Protein AF-0000000087532096 (afdb_homodimer)

Structure (mmCIF, N/CA/C/O backbone):
data_AF-0000000087532096-model_v1
#
loop_
_entity.id
_entity.type
_entity.pdbx_description
1 polymer 'DNA-binding MarR family transcriptional regulator'
#
loop_
_atom_site.group_PDB
_atom_site.id
_atom_site.type_symbol
_atom_site.label_atom_id
_atom_site.label_alt_id
_atom_site.label_comp_id
_atom_site.label_asym_id
_atom_site.label_entity_id
_atom_site.label_seq_id
_atom_site.pdbx_PDB_ins_code
_atom_site.Cartn_x
_atom_site.Cartn_y
_atom_site.Cartn_z
_atom_site.occupancy
_atom_site.B_iso_or_equiv
_atom_site.auth_seq_id
_atom_site.auth_comp_id
_atom_site.auth_asym_id
_atom_site.auth_atom_id
_atom_site.pdbx_PDB_model_num
ATOM 1 N N . MET A 1 1 ? -26.891 4.855 2.156 1 38.25 1 MET A N 1
ATOM 2 C CA . MET A 1 1 ? -26.094 3.646 1.927 1 38.25 1 MET A CA 1
ATOM 3 C C . MET A 1 1 ? -24.781 3.695 2.701 1 38.25 1 MET A C 1
ATOM 5 O O . MET A 1 1 ? -24.203 4.762 2.863 1 38.25 1 MET A O 1
ATOM 9 N N . ASP A 1 2 ? -24.594 2.6 3.584 1 57.19 2 ASP A N 1
ATOM 10 C CA . ASP A 1 2 ? -23.953 2.348 4.879 1 57.19 2 ASP A CA 1
ATOM 11 C C . ASP A 1 2 ? -22.438 2.514 4.797 1 57.19 2 ASP A C 1
ATOM 13 O O . ASP A 1 2 ? -21.75 1.655 4.25 1 57.19 2 ASP A O 1
ATOM 17 N N . ASN A 1 3 ? -22 3.697 4.82 1 80.19 3 ASN A N 1
ATOM 18 C CA . ASN A 1 3 ? -20.688 4.348 4.887 1 80.19 3 ASN A CA 1
ATOM 19 C C . ASN A 1 3 ? -19.719 3.576 5.781 1 80.19 3 ASN A C 1
ATOM 21 O O . ASN A 1 3 ? -18.531 3.514 5.496 1 80.19 3 ASN A O 1
ATOM 25 N N . LYS A 1 4 ? -20.5 2.777 6.621 1 86.62 4 LYS A N 1
ATOM 26 C CA . LYS A 1 4 ? -19.641 2.09 7.582 1 86.62 4 LYS A CA 1
ATOM 27 C C . LYS A 1 4 ? -18.969 0.875 6.953 1 86.62 4 LYS A C 1
ATOM 29 O O . LYS A 1 4 ? -17.766 0.654 7.137 1 86.62 4 LYS A O 1
ATOM 34 N N . VAL A 1 5 ? -19.875 0.109 6.184 1 91.88 5 VAL A N 1
ATOM 35 C CA . VAL A 1 5 ? -19.344 -1.076 5.52 1 91.88 5 VAL A CA 1
ATOM 36 C C . VAL A 1 5 ? -18.234 -0.671 4.551 1 91.88 5 VAL A C 1
ATOM 38 O O . VAL A 1 5 ? -17.188 -1.312 4.496 1 91.88 5 VAL A O 1
ATOM 41 N N . ASP A 1 6 ? -18.5 0.403 3.844 1 92.38 6 ASP A N 1
ATOM 42 C CA . ASP A 1 6 ? -17.516 0.895 2.891 1 92.38 6 ASP A CA 1
ATOM 43 C C . ASP A 1 6 ? -16.219 1.286 3.596 1 92.38 6 ASP A C 1
ATOM 45 O O . ASP A 1 6 ? -15.125 0.965 3.123 1 92.38 6 ASP A O 1
ATOM 49 N N . CYS A 1 7 ? -16.422 1.879 4.719 1 89.62 7 CYS A N 1
ATOM 50 C CA . CYS A 1 7 ? -15.258 2.281 5.516 1 89.62 7 CYS A CA 1
ATOM 51 C C . CYS A 1 7 ? -14.492 1.063 6.02 1 89.62 7 CYS A C 1
ATOM 53 O O . CYS A 1 7 ? -13.266 1.041 5.988 1 89.62 7 CYS A O 1
ATOM 55 N N . ASP A 1 8 ? -15.219 0.106 6.461 1 92.31 8 ASP A N 1
ATOM 56 C CA . ASP A 1 8 ? -14.602 -1.108 6.98 1 92.31 8 ASP A CA 1
ATOM 57 C C . ASP A 1 8 ? -13.828 -1.846 5.887 1 92.31 8 ASP A C 1
ATOM 59 O O . ASP A 1 8 ? -12.742 -2.373 6.129 1 92.31 8 ASP A O 1
ATOM 63 N N . ILE A 1 9 ? -14.383 -1.87 4.715 1 94.25 9 ILE A N 1
ATOM 64 C CA . ILE A 1 9 ? -13.727 -2.512 3.582 1 94.25 9 ILE A CA 1
ATOM 65 C C . ILE A 1 9 ? -12.398 -1.82 3.299 1 94.25 9 ILE A C 1
ATOM 67 O O . ILE A 1 9 ? -11.359 -2.479 3.191 1 94.25 9 ILE A O 1
ATOM 71 N N . ARG A 1 10 ? -12.438 -0.548 3.193 1 90.75 10 ARG A N 1
ATOM 72 C CA . ARG A 1 10 ? -11.242 0.234 2.9 1 90.75 10 ARG A CA 1
ATOM 73 C C . ARG A 1 10 ? -10.18 0.036 3.977 1 90.75 10 ARG A C 1
ATOM 75 O O . ARG A 1 10 ? -9 -0.17 3.666 1 90.75 10 ARG A O 1
ATOM 82 N N . GLN A 1 11 ? -10.625 0.095 5.219 1 89.38 11 GLN A N 1
ATOM 83 C CA . GLN A 1 11 ? -9.688 -0.052 6.332 1 89.38 11 GLN A CA 1
ATOM 84 C C . GLN A 1 11 ? -9.039 -1.433 6.328 1 89.38 11 GLN A C 1
ATOM 86 O O . GLN A 1 11 ? -7.828 -1.554 6.5 1 89.38 11 GLN A O 1
ATOM 91 N N . SER A 1 12 ? -9.836 -2.443 6.156 1 94.19 12 SER A N 1
ATOM 92 C CA . SER A 1 12 ? -9.312 -3.807 6.121 1 94.19 12 SER A CA 1
ATOM 93 C C . SER A 1 12 ? -8.383 -4.012 4.93 1 94.19 12 SER A C 1
ATOM 95 O O . SER A 1 12 ? -7.352 -4.68 5.051 1 94.19 12 SER A O 1
ATOM 97 N N . LEU A 1 13 ? -8.781 -3.445 3.816 1 94.5 13 LEU A N 1
ATOM 98 C CA . LEU A 1 13 ? -7.945 -3.51 2.623 1 94.5 13 LEU A CA 1
ATOM 99 C C . LEU A 1 13 ? -6.578 -2.885 2.885 1 94.5 13 LEU A C 1
ATOM 101 O O . LEU A 1 13 ? -5.551 -3.459 2.523 1 94.5 13 LEU A O 1
ATOM 105 N N . ASP A 1 14 ? -6.551 -1.78 3.514 1 90.81 14 ASP A N 1
ATOM 106 C CA . ASP A 1 14 ? -5.309 -1.091 3.844 1 90.81 14 ASP A CA 1
ATOM 107 C C . ASP A 1 14 ? -4.441 -1.934 4.777 1 90.81 14 ASP A C 1
ATOM 109 O O . ASP A 1 14 ? -3.23 -2.041 4.582 1 90.81 14 ASP A O 1
ATOM 113 N N . LYS A 1 15 ? -5.082 -2.463 5.789 1 92 15 LYS A N 1
ATOM 114 C CA . LYS A 1 15 ? -4.355 -3.297 6.746 1 92 15 LYS A CA 1
ATOM 115 C C . LYS A 1 15 ? -3.742 -4.512 6.059 1 92 15 LYS A C 1
ATOM 117 O O . LYS A 1 15 ? -2.57 -4.828 6.273 1 92 15 LYS A O 1
ATOM 122 N N . VAL A 1 16 ? -4.516 -5.176 5.258 1 95.56 16 VAL A N 1
ATOM 123 C CA . VAL A 1 16 ? -4.062 -6.371 4.547 1 95.56 16 VAL A CA 1
ATOM 124 C C . VAL A 1 16 ? -2.896 -6.016 3.629 1 95.56 16 VAL A C 1
ATOM 126 O O . VAL A 1 16 ? -1.856 -6.676 3.652 1 95.56 16 VAL A O 1
ATOM 129 N N . SER A 1 17 ? -3.105 -4.984 2.848 1 93.94 17 SER A N 1
ATOM 130 C CA . SER A 1 17 ? -2.08 -4.586 1.89 1 93.94 17 SER A CA 1
ATOM 131 C C . SER A 1 17 ? -0.788 -4.184 2.596 1 93.94 17 SER A C 1
ATOM 133 O O . SER A 1 17 ? 0.303 -4.57 2.172 1 93.94 17 SER A O 1
ATOM 135 N N . SER A 1 18 ? -0.906 -3.438 3.637 1 90.69 18 SER A N 1
ATOM 136 C CA . SER A 1 18 ? 0.264 -2.988 4.383 1 90.69 18 SER A CA 1
ATOM 137 C C . SER A 1 18 ? 1.004 -4.164 5.012 1 90.69 18 SER A C 1
ATOM 139 O O . SER A 1 18 ? 2.23 -4.25 4.926 1 90.69 18 SER A O 1
ATOM 141 N N . ARG A 1 19 ? 0.263 -4.992 5.602 1 92.12 19 ARG A N 1
ATOM 142 C CA . ARG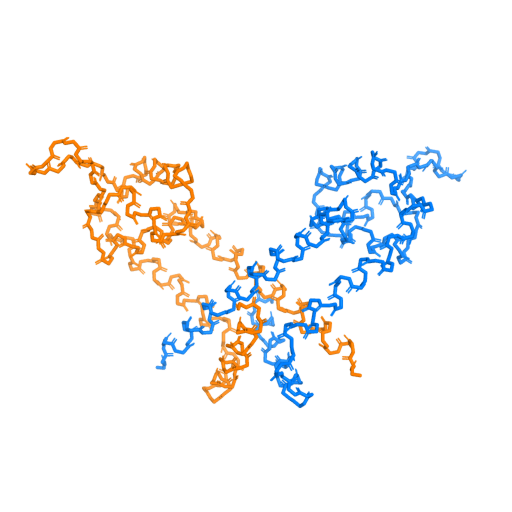 A 1 19 ? 0.863 -6.152 6.246 1 92.12 19 ARG A CA 1
ATOM 143 C C . ARG A 1 19 ? 1.538 -7.059 5.223 1 92.12 19 ARG A C 1
ATOM 145 O O . ARG A 1 19 ? 2.648 -7.547 5.453 1 92.12 19 ARG A O 1
ATOM 152 N N . MET A 1 20 ? 0.922 -7.289 4.148 1 92.25 20 MET A N 1
ATOM 153 C CA . MET A 1 20 ? 1.5 -8.102 3.08 1 92.25 20 MET A CA 1
ATOM 154 C C . MET A 1 20 ? 2.826 -7.52 2.607 1 92.25 20 MET A C 1
ATOM 156 O O . MET A 1 20 ? 3.801 -8.25 2.424 1 92.25 20 MET A O 1
ATOM 160 N N . ARG A 1 21 ? 2.82 -6.281 2.4 1 90.38 21 ARG A N 1
ATOM 161 C CA . ARG A 1 21 ? 4.035 -5.613 1.941 1 90.38 21 ARG A CA 1
ATOM 162 C C . ARG A 1 21 ? 5.152 -5.738 2.971 1 90.38 21 ARG A C 1
ATOM 164 O O . ARG A 1 21 ? 6.297 -6.023 2.617 1 90.38 21 ARG A O 1
ATOM 171 N N . ARG A 1 22 ? 4.809 -5.551 4.188 1 91.38 22 ARG A N 1
ATOM 172 C CA . ARG A 1 22 ? 5.793 -5.637 5.262 1 91.38 22 ARG A CA 1
ATOM 173 C C . ARG A 1 22 ? 6.359 -7.051 5.367 1 91.38 22 ARG A C 1
ATOM 175 O O . ARG A 1 22 ? 7.578 -7.23 5.422 1 91.38 22 ARG A O 1
ATOM 182 N N . ASP A 1 23 ? 5.48 -8.023 5.414 1 92.38 23 ASP A N 1
ATOM 183 C CA . ASP A 1 23 ? 5.895 -9.414 5.523 1 92.38 23 ASP A CA 1
ATOM 184 C C . ASP A 1 23 ? 6.777 -9.82 4.344 1 92.38 23 ASP A C 1
ATOM 186 O O . ASP A 1 23 ? 7.789 -10.5 4.523 1 92.38 23 ASP A O 1
ATOM 190 N N . TYR A 1 24 ? 6.359 -9.398 3.203 1 92 24 TYR A N 1
ATOM 191 C CA . TYR A 1 24 ? 7.125 -9.734 2.008 1 92 24 TYR A CA 1
ATOM 192 C C . TYR A 1 24 ? 8.492 -9.07 2.031 1 92 24 TYR A C 1
ATOM 194 O O . TYR A 1 24 ? 9.5 -9.695 1.688 1 92 24 TYR A O 1
ATOM 202 N N . SER A 1 25 ? 8.523 -7.844 2.441 1 93.81 25 SER A N 1
ATOM 203 C CA . SER A 1 25 ? 9.789 -7.129 2.58 1 93.81 25 SER A CA 1
ATOM 204 C C . SER A 1 25 ? 10.734 -7.863 3.521 1 93.81 25 SER A C 1
ATOM 206 O O . SER A 1 25 ? 11.914 -8.047 3.203 1 93.81 25 SER A O 1
ATOM 208 N N . GLU A 1 26 ? 10.195 -8.281 4.598 1 94 26 GLU A N 1
ATOM 209 C CA . GLU A 1 26 ? 11 -9.008 5.578 1 94 26 GLU A CA 1
ATOM 210 C C . GLU A 1 26 ? 11.516 -10.32 5 1 94 26 GLU A C 1
ATOM 212 O O . GLU A 1 26 ? 12.672 -10.688 5.215 1 94 26 GLU A O 1
ATOM 217 N N . SER A 1 27 ? 10.695 -10.969 4.285 1 94.12 27 SER A N 1
ATOM 218 C CA . SER A 1 27 ? 11.07 -12.242 3.676 1 94.12 27 SER A CA 1
ATOM 219 C C . SER A 1 27 ? 12.164 -12.047 2.633 1 94.12 27 SER A C 1
ATOM 221 O O . SER A 1 27 ? 13.094 -12.852 2.537 1 94.12 27 SER A O 1
ATOM 223 N N . LEU A 1 28 ? 12.086 -10.977 1.86 1 94.19 28 LEU A N 1
ATOM 224 C CA . LEU A 1 28 ? 13.07 -10.703 0.813 1 94.19 28 LEU A CA 1
ATOM 225 C C . LEU A 1 28 ? 14.422 -10.336 1.415 1 94.19 28 LEU A C 1
ATOM 227 O O . LEU A 1 28 ? 15.461 -10.648 0.839 1 94.19 28 LEU A O 1
ATOM 231 N N . ARG A 1 29 ? 14.367 -9.719 2.539 1 94.38 29 ARG A N 1
ATOM 232 C CA . ARG A 1 29 ? 15.609 -9.344 3.209 1 94.38 29 ARG A CA 1
ATOM 233 C C . ARG A 1 29 ? 16.453 -10.57 3.535 1 94.38 29 ARG A C 1
ATOM 235 O O . ARG A 1 29 ? 17.688 -10.508 3.51 1 94.38 29 ARG A O 1
ATOM 242 N N . GLU A 1 30 ? 15.797 -11.625 3.811 1 94.81 30 GLU A N 1
ATOM 243 C CA . GLU A 1 30 ? 16.484 -12.883 4.082 1 94.81 30 GLU A CA 1
ATOM 244 C C . GLU A 1 30 ? 17.281 -13.352 2.867 1 94.81 30 GLU A C 1
ATOM 246 O O . GLU A 1 30 ? 18.203 -14.156 2.996 1 94.81 30 GLU A O 1
ATOM 251 N N . LEU A 1 31 ? 16.922 -12.906 1.721 1 94.75 31 LEU A N 1
ATOM 252 C CA . LEU A 1 31 ? 17.594 -13.281 0.472 1 94.75 31 LEU A CA 1
ATOM 253 C C . LEU A 1 31 ? 18.484 -12.148 -0.021 1 94.75 31 LEU A C 1
ATOM 255 O O . LEU A 1 31 ? 18.922 -12.164 -1.173 1 94.75 31 LEU A O 1
ATOM 259 N N . ASN A 1 32 ? 18.641 -11.133 0.81 1 94.44 32 ASN A N 1
ATOM 260 C CA . ASN A 1 32 ? 19.422 -9.945 0.497 1 94.44 32 ASN A CA 1
ATOM 261 C C . ASN A 1 32 ? 18.812 -9.148 -0.649 1 94.44 32 ASN A C 1
ATOM 263 O O . ASN A 1 32 ? 19.516 -8.648 -1.518 1 94.44 32 ASN A O 1
ATOM 267 N N . LEU A 1 33 ? 17.5 -9.102 -0.671 1 95 33 LEU A N 1
ATOM 268 C CA . LEU A 1 33 ? 16.734 -8.336 -1.649 1 95 33 LEU A CA 1
ATOM 269 C C . LEU A 1 33 ? 15.836 -7.324 -0.959 1 95 33 LEU A C 1
ATOM 271 O O . LEU A 1 33 ? 15.422 -7.535 0.184 1 95 33 LEU A O 1
ATOM 275 N N . TYR A 1 34 ? 15.602 -6.293 -1.643 1 90.94 34 TYR A N 1
ATOM 276 C CA . TYR A 1 34 ? 14.617 -5.309 -1.201 1 90.94 34 TYR A CA 1
ATOM 277 C C . TYR A 1 34 ? 13.406 -5.289 -2.131 1 90.94 34 TYR A C 1
ATOM 279 O O . TYR A 1 34 ? 13.516 -5.668 -3.301 1 90.94 34 TYR A O 1
ATOM 287 N N . VAL A 1 35 ? 12.336 -4.809 -1.572 1 87.81 35 VAL A N 1
ATOM 288 C CA . VAL A 1 35 ? 11.109 -4.727 -2.365 1 87.81 35 VAL A CA 1
ATOM 289 C C . VAL A 1 35 ? 11.359 -3.875 -3.609 1 87.81 35 VAL A C 1
ATOM 291 O O . VAL A 1 35 ? 11.969 -2.807 -3.525 1 87.81 35 VAL A O 1
ATOM 294 N N . GLY A 1 36 ? 10.836 -4.316 -4.758 1 87.5 36 GLY A N 1
ATOM 295 C CA . GLY A 1 36 ? 11.094 -3.664 -6.035 1 87.5 36 GLY A CA 1
ATOM 296 C C . GLY A 1 36 ? 12.156 -4.359 -6.855 1 87.5 36 GLY A C 1
ATOM 297 O O . GLY A 1 36 ? 12.062 -4.426 -8.086 1 87.5 36 GLY A O 1
ATOM 298 N N . GLN A 1 37 ? 13.148 -4.809 -6.152 1 92.25 37 GLN A N 1
ATOM 299 C CA . GLN A 1 37 ? 14.211 -5.543 -6.832 1 92.25 37 GLN A CA 1
ATOM 300 C C . GLN A 1 37 ? 13.703 -6.887 -7.352 1 92.25 37 GLN A C 1
ATOM 302 O O . GLN A 1 37 ? 14.172 -7.375 -8.383 1 92.25 37 GLN A O 1
ATOM 307 N N . ASP A 1 38 ? 12.781 -7.418 -6.641 1 91.06 38 ASP A N 1
ATOM 308 C CA . ASP A 1 38 ? 12.188 -8.68 -7.07 1 91.06 38 ASP A CA 1
ATOM 309 C C . ASP A 1 38 ? 11.484 -8.531 -8.414 1 91.06 38 ASP A C 1
ATOM 311 O O . ASP A 1 38 ? 11.562 -9.43 -9.266 1 91.06 38 ASP A O 1
ATOM 315 N N . ASN A 1 39 ? 10.859 -7.461 -8.602 1 89.44 39 ASN A N 1
ATOM 316 C CA . ASN A 1 39 ? 10.203 -7.207 -9.883 1 89.44 39 ASN A CA 1
ATOM 317 C C . ASN A 1 39 ? 11.219 -7.137 -11.023 1 89.44 39 ASN A C 1
ATOM 319 O O . ASN A 1 39 ? 10.961 -7.633 -12.117 1 89.44 39 ASN A O 1
ATOM 323 N N . LEU A 1 40 ? 12.227 -6.434 -10.703 1 93.31 40 LEU A N 1
ATOM 324 C CA . LEU A 1 40 ? 13.297 -6.355 -11.695 1 93.31 40 LEU A CA 1
ATOM 325 C C . LEU A 1 40 ? 13.82 -7.746 -12.039 1 93.31 40 LEU A C 1
ATOM 327 O O . LEU A 1 40 ? 13.977 -8.086 -13.211 1 93.31 40 LEU A O 1
ATOM 331 N N . LEU A 1 41 ? 14.086 -8.531 -11.062 1 95.44 41 LEU A N 1
ATOM 332 C CA . LEU A 1 41 ? 14.602 -9.883 -11.258 1 95.44 41 LEU A CA 1
ATOM 333 C C . LEU A 1 41 ? 13.594 -10.742 -12.008 1 95.44 41 LEU A C 1
ATOM 335 O O . LEU A 1 41 ? 13.977 -11.586 -12.828 1 95.44 41 LEU A O 1
ATOM 339 N N . PHE A 1 42 ? 12.359 -10.516 -11.742 1 92.56 42 PHE A N 1
ATOM 340 C CA . PHE A 1 42 ? 11.312 -11.242 -12.453 1 92.56 42 PHE A CA 1
ATOM 341 C C . PHE A 1 42 ? 11.406 -11 -13.953 1 92.56 42 PHE A C 1
ATOM 343 O O . PHE A 1 42 ? 11.25 -11.93 -14.75 1 92.56 42 PHE A O 1
ATOM 350 N N . ARG A 1 43 ? 11.625 -9.828 -14.258 1 92 43 ARG A N 1
ATOM 351 C CA . ARG A 1 43 ? 11.766 -9.492 -15.672 1 92 43 ARG A CA 1
ATOM 352 C C . ARG A 1 43 ? 12.984 -10.18 -16.281 1 92 43 ARG A C 1
ATOM 354 O O . ARG A 1 43 ? 12.922 -10.719 -17.375 1 92 43 ARG A O 1
ATOM 361 N N . LEU A 1 44 ? 14.031 -10.242 -15.57 1 95.38 44 LEU A N 1
ATOM 362 C CA . LEU A 1 44 ? 15.273 -10.828 -16.062 1 95.38 44 LEU A CA 1
ATOM 363 C C . LEU A 1 44 ? 15.172 -12.344 -16.125 1 95.38 44 LEU A C 1
ATOM 365 O O . LEU A 1 44 ? 15.773 -12.977 -16.984 1 95.38 44 LEU A O 1
ATOM 369 N N . TRP A 1 45 ? 14.461 -12.898 -15.164 1 95 45 TRP A N 1
ATOM 370 C CA . TRP A 1 45 ? 14.25 -14.344 -15.18 1 95 45 TRP A CA 1
ATOM 371 C C . TRP A 1 45 ? 13.445 -14.758 -16.406 1 95 45 TRP A C 1
ATOM 373 O O . TRP A 1 45 ? 13.641 -15.852 -16.953 1 95 45 TRP A O 1
ATOM 383 N N . ALA A 1 46 ? 12.578 -13.898 -16.891 1 91.88 46 ALA A N 1
ATOM 384 C CA . ALA A 1 46 ? 11.766 -14.156 -18.078 1 91.88 46 ALA A CA 1
ATOM 385 C C . ALA A 1 46 ? 12.555 -13.852 -19.359 1 91.88 46 ALA A C 1
ATOM 387 O O . ALA A 1 46 ? 12.445 -14.578 -20.344 1 91.88 46 ALA A O 1
ATOM 388 N N . ASP A 1 47 ? 13.25 -12.75 -19.312 1 91.75 47 ASP A N 1
ATOM 389 C CA . ASP A 1 47 ? 14.016 -12.273 -20.469 1 91.75 47 ASP A CA 1
ATOM 390 C C . ASP A 1 47 ? 15.367 -11.711 -20.031 1 91.75 47 ASP A C 1
ATOM 392 O O . ASP A 1 47 ? 15.477 -10.523 -19.734 1 91.75 47 ASP A O 1
ATOM 396 N N . ASP A 1 48 ? 16.359 -12.531 -20.219 1 93 48 ASP A N 1
ATOM 397 C CA . ASP A 1 48 ? 17.719 -12.148 -19.828 1 93 48 ASP A CA 1
ATOM 398 C C . ASP A 1 48 ? 18.375 -11.289 -20.891 1 93 48 ASP A C 1
ATOM 400 O O . ASP A 1 48 ? 18.078 -11.422 -22.078 1 93 48 ASP A O 1
ATOM 404 N N . GLY A 1 49 ? 19.234 -10.367 -20.422 1 94.31 49 GLY A N 1
ATOM 405 C CA . GLY A 1 49 ? 19.969 -9.562 -21.375 1 94.31 49 GLY A CA 1
ATOM 406 C C . GLY A 1 49 ? 19.188 -8.367 -21.875 1 94.31 49 GLY A C 1
ATOM 407 O O . GLY A 1 49 ? 19.234 -8.047 -23.078 1 94.31 49 GLY A O 1
ATOM 408 N N . ILE A 1 50 ? 18.5 -7.785 -21.062 1 93.88 50 ILE A N 1
ATOM 409 C CA . ILE A 1 50 ? 17.703 -6.629 -21.453 1 93.88 50 ILE A CA 1
ATOM 410 C C . ILE A 1 50 ? 18.453 -5.344 -21.094 1 93.88 50 ILE A C 1
ATOM 412 O O . ILE A 1 50 ? 19.328 -5.348 -20.219 1 93.88 50 ILE A O 1
ATOM 416 N N . THR A 1 51 ? 18.078 -4.285 -21.828 1 94.62 51 THR A N 1
ATOM 417 C CA . THR A 1 51 ? 18.719 -3 -21.578 1 94.62 51 THR A CA 1
ATOM 418 C C . THR A 1 51 ? 18.047 -2.285 -20.406 1 94.62 51 THR A C 1
ATOM 420 O O . THR A 1 51 ? 16.938 -2.643 -20.016 1 94.62 51 THR A O 1
ATOM 423 N N . GLN A 1 52 ? 18.797 -1.346 -19.812 1 93.31 52 GLN A N 1
ATOM 424 C CA . GLN A 1 52 ? 18.203 -0.551 -18.75 1 93.31 52 GLN A CA 1
ATOM 425 C C . GLN A 1 52 ? 16.938 0.157 -19.219 1 93.31 52 GLN A C 1
ATOM 427 O O . GLN A 1 52 ? 15.961 0.274 -18.469 1 93.31 52 GLN A O 1
ATOM 432 N N . MET A 1 53 ? 16.938 0.606 -20.422 1 92.62 53 MET A N 1
ATOM 433 C CA . MET A 1 53 ? 15.781 1.285 -21 1 92.62 53 MET A CA 1
ATOM 434 C C . MET A 1 53 ? 14.586 0.343 -21.078 1 92.62 53 MET A C 1
ATOM 436 O O . MET A 1 53 ? 13.469 0.723 -20.734 1 92.62 53 MET A O 1
ATOM 440 N N . GLN A 1 54 ? 14.812 -0.779 -21.516 1 92.88 54 GLN A N 1
ATOM 441 C CA . GLN A 1 54 ? 13.758 -1.786 -21.578 1 92.88 54 GLN A CA 1
ATOM 442 C C . GLN A 1 54 ? 13.227 -2.109 -20.188 1 92.88 54 GLN A C 1
ATOM 444 O O . GLN A 1 54 ? 12.023 -2.318 -20.016 1 92.88 54 GLN A O 1
ATOM 449 N N . LEU A 1 55 ? 14.102 -2.178 -19.25 1 92.56 55 LEU A N 1
ATOM 450 C CA . LEU A 1 55 ? 13.703 -2.428 -17.875 1 92.56 55 LEU A CA 1
ATOM 451 C C . LEU A 1 55 ? 12.812 -1.304 -17.344 1 92.56 55 LEU A C 1
ATOM 453 O O . LEU A 1 55 ? 11.805 -1.56 -16.688 1 92.56 55 LEU A O 1
ATOM 457 N N . CYS A 1 56 ? 13.219 -0.074 -17.609 1 92.5 56 CYS A N 1
ATOM 458 C CA . CYS A 1 56 ? 12.422 1.083 -17.219 1 92.5 56 CYS A CA 1
ATOM 459 C C . CYS A 1 56 ? 11.016 1.004 -17.797 1 92.5 56 CYS A C 1
ATOM 461 O O . CYS A 1 56 ? 10.031 1.242 -17.094 1 92.5 56 CYS A O 1
ATOM 463 N N . ASP A 1 57 ? 10.938 0.647 -19.078 1 90.62 57 ASP A N 1
ATOM 464 C CA . ASP A 1 57 ? 9.656 0.546 -19.781 1 90.62 57 ASP A CA 1
ATOM 465 C C . ASP A 1 57 ? 8.773 -0.533 -19.156 1 90.62 57 ASP A C 1
ATOM 467 O O . ASP A 1 57 ? 7.574 -0.328 -18.984 1 90.62 57 ASP A O 1
ATOM 471 N N . HIS A 1 58 ? 9.414 -1.595 -18.828 1 87.06 58 HIS A N 1
ATOM 472 C CA . HIS A 1 58 ? 8.68 -2.723 -18.281 1 87.06 58 HIS A CA 1
ATOM 473 C C . HIS A 1 58 ? 8.203 -2.424 -16.859 1 87.06 58 HIS A C 1
ATOM 475 O O . HIS A 1 58 ? 7.094 -2.805 -16.484 1 87.06 58 HIS A O 1
ATOM 481 N N . LEU A 1 59 ? 8.984 -1.833 -16.047 1 86.06 59 LEU A N 1
ATOM 482 C CA . LEU A 1 59 ? 8.68 -1.587 -14.633 1 86.06 59 LEU A CA 1
ATOM 483 C C . LEU A 1 59 ? 7.895 -0.291 -14.469 1 86.06 59 LEU A C 1
ATOM 485 O O . LEU A 1 59 ? 7.348 -0.024 -13.398 1 86.06 59 LEU A O 1
ATOM 489 N N . LYS A 1 60 ? 7.816 0.491 -15.555 1 83.38 60 LYS A N 1
ATOM 490 C CA . LYS A 1 60 ? 7.168 1.799 -15.5 1 83.38 60 LYS A CA 1
ATOM 491 C C . LYS A 1 60 ? 7.766 2.668 -14.398 1 83.38 60 LYS A C 1
ATOM 493 O O . LYS A 1 60 ? 7.035 3.26 -13.602 1 83.38 60 LYS A O 1
ATOM 498 N N . CYS A 1 61 ? 9.016 2.658 -14.305 1 86.38 61 CYS A N 1
ATOM 499 C CA . CYS A 1 61 ? 9.773 3.443 -13.336 1 86.38 61 CYS A CA 1
ATOM 500 C C . CYS A 1 61 ? 10.742 4.383 -14.039 1 86.38 61 CYS A C 1
ATOM 502 O O . CYS A 1 61 ? 11.195 4.102 -15.148 1 86.38 61 CYS A O 1
ATOM 504 N N . GLU A 1 62 ? 11.086 5.391 -13.344 1 88.38 62 GLU A N 1
ATOM 505 C CA . GLU A 1 62 ? 12.055 6.348 -13.867 1 88.38 62 GLU A CA 1
ATOM 506 C C . GLU A 1 62 ? 13.469 5.777 -13.836 1 88.38 62 GLU A C 1
ATOM 508 O O . GLU A 1 62 ? 13.805 4.988 -12.953 1 88.38 62 GLU A O 1
ATOM 513 N N . PRO A 1 63 ? 14.266 6.23 -14.773 1 90.94 63 PRO A N 1
ATOM 514 C CA . PRO A 1 63 ? 15.617 5.691 -14.93 1 90.94 63 PRO A CA 1
ATOM 515 C C . PRO A 1 63 ? 16.438 5.75 -13.641 1 90.94 63 PRO A C 1
ATOM 517 O O . PRO A 1 63 ? 17.109 4.785 -13.297 1 90.94 63 PRO A O 1
ATOM 520 N N . PRO A 1 64 ? 16.344 6.762 -12.906 1 92.38 64 PRO A N 1
ATOM 521 C CA . PRO A 1 64 ? 17.141 6.777 -11.68 1 92.38 64 PRO A CA 1
ATOM 522 C C . PRO A 1 64 ? 16.781 5.648 -10.719 1 92.38 64 PRO A C 1
ATOM 524 O O . PRO A 1 64 ? 17.656 5.102 -10.047 1 92.38 64 PRO A O 1
ATOM 527 N N . THR A 1 65 ? 15.555 5.316 -10.617 1 90.56 65 THR A N 1
ATOM 528 C CA . THR A 1 65 ? 15.078 4.242 -9.75 1 90.56 65 THR A CA 1
ATOM 529 C C . THR A 1 65 ? 15.648 2.898 -10.203 1 90.56 65 THR A C 1
ATOM 531 O O . THR A 1 65 ? 16.141 2.123 -9.383 1 90.56 65 THR A O 1
ATOM 534 N N . VAL A 1 66 ? 15.555 2.73 -11.43 1 93.38 66 VAL A N 1
ATOM 535 C CA . VAL A 1 66 ? 16.047 1.481 -11.992 1 93.38 66 VAL A CA 1
ATOM 536 C C . VAL A 1 66 ? 17.578 1.414 -11.844 1 93.38 66 VAL A C 1
ATOM 538 O O . VAL A 1 66 ? 18.125 0.364 -11.508 1 93.38 66 VAL A O 1
ATOM 541 N N . THR A 1 67 ? 18.234 2.531 -12.117 1 94.25 67 THR A N 1
ATOM 542 C CA . THR A 1 67 ? 19.688 2.594 -12 1 94.25 67 THR A CA 1
ATOM 543 C C . THR A 1 67 ? 20.125 2.18 -10.5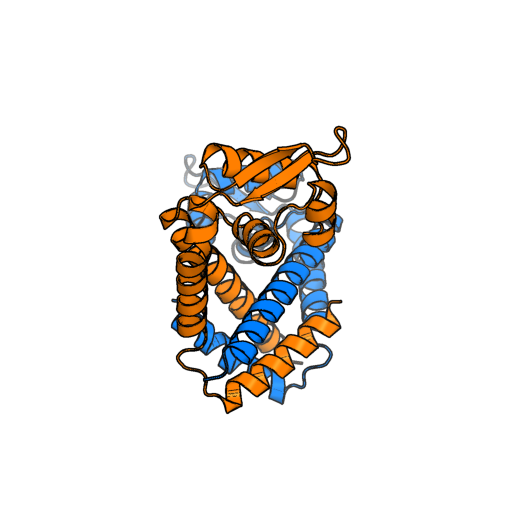94 1 94.25 67 THR A C 1
ATOM 545 O O . THR A 1 67 ? 21.047 1.38 -10.445 1 94.25 67 THR A O 1
ATOM 548 N N . ASN A 1 68 ? 19.453 2.682 -9.656 1 94.75 68 ASN A N 1
ATOM 549 C CA . ASN A 1 68 ? 19.781 2.352 -8.273 1 94.75 68 ASN A CA 1
ATOM 550 C C . ASN A 1 68 ? 19.562 0.871 -7.984 1 94.75 68 ASN A C 1
ATOM 552 O O . ASN A 1 68 ? 20.375 0.237 -7.312 1 94.75 68 ASN A O 1
ATOM 556 N N . MET A 1 69 ? 18.516 0.356 -8.43 1 94.44 69 MET A N 1
ATOM 557 C CA . MET A 1 69 ? 18.219 -1.06 -8.234 1 94.44 69 MET A CA 1
ATOM 558 C C . MET A 1 69 ? 19.266 -1.937 -8.906 1 94.44 69 MET A C 1
ATOM 560 O O . MET A 1 69 ? 19.734 -2.908 -8.312 1 94.44 69 MET A O 1
ATOM 564 N N . VAL A 1 70 ? 19.625 -1.522 -10.086 1 95.19 70 VAL A N 1
ATOM 565 C CA . VAL A 1 70 ? 20.609 -2.275 -10.859 1 95.19 70 VAL A CA 1
ATOM 566 C C . VAL A 1 70 ? 21.953 -2.238 -10.156 1 95.19 70 VAL A C 1
ATOM 568 O O . VAL A 1 70 ? 22.625 -3.27 -10.008 1 95.19 70 VAL A O 1
ATOM 571 N N . LYS A 1 71 ? 22.344 -1.083 -9.781 1 96.06 71 LYS A N 1
ATOM 572 C CA . LYS A 1 71 ? 23.609 -0.933 -9.07 1 96.06 71 LYS A CA 1
ATOM 573 C C . LYS A 1 71 ? 23.656 -1.824 -7.832 1 96.06 71 LYS A C 1
ATOM 575 O O . LYS A 1 71 ? 24.641 -2.521 -7.598 1 96.06 71 LYS A O 1
ATOM 580 N N . SER A 1 72 ? 22.625 -1.86 -7.094 1 96.25 72 SER A N 1
ATOM 581 C CA . SER A 1 72 ? 22.547 -2.65 -5.871 1 96.25 72 SER A CA 1
ATOM 582 C C . SER A 1 72 ? 22.609 -4.145 -6.172 1 96.25 72 SER A C 1
ATOM 584 O O . SER A 1 72 ? 23.344 -4.887 -5.52 1 96.25 72 SER A O 1
ATOM 586 N N . LEU A 1 73 ? 21.891 -4.566 -7.145 1 96.94 73 LEU A N 1
ATOM 587 C CA . LEU A 1 73 ? 21.844 -5.973 -7.523 1 96.94 73 LEU A CA 1
ATOM 588 C C . LEU A 1 73 ? 23.188 -6.434 -8.062 1 96.94 73 LEU A C 1
ATOM 590 O O . LEU A 1 73 ? 23.594 -7.574 -7.84 1 96.94 73 LEU A O 1
ATOM 594 N N . GLU A 1 74 ? 23.828 -5.508 -8.781 1 96.94 74 GLU A N 1
ATOM 595 C CA . GLU A 1 74 ? 25.172 -5.805 -9.297 1 96.94 74 GLU A CA 1
ATOM 596 C C . GLU A 1 74 ? 26.172 -5.938 -8.164 1 96.94 74 GLU A C 1
ATOM 598 O O . GLU A 1 74 ? 27 -6.852 -8.164 1 96.94 74 GLU A O 1
ATOM 603 N N . GLN A 1 75 ? 26.078 -5.047 -7.273 1 96.56 75 GLN A N 1
ATOM 604 C CA . GLN A 1 75 ? 26.953 -5.07 -6.113 1 96.56 75 GLN A CA 1
ATOM 605 C C . GLN A 1 75 ? 26.766 -6.352 -5.305 1 96.56 75 GLN A C 1
ATOM 607 O O . GLN A 1 75 ? 27.734 -6.895 -4.754 1 96.56 75 GLN A O 1
ATOM 612 N N . ASN A 1 76 ? 25.562 -6.871 -5.289 1 95.94 76 ASN A N 1
ATOM 613 C CA . ASN A 1 76 ? 25.266 -8.086 -4.547 1 95.94 76 ASN A CA 1
ATOM 614 C C . ASN A 1 76 ? 25.547 -9.336 -5.371 1 95.94 76 ASN A C 1
ATOM 616 O O . ASN A 1 76 ? 25.375 -10.461 -4.891 1 95.94 76 ASN A O 1
ATOM 620 N N . GLY A 1 77 ? 25.953 -9.102 -6.605 1 97.06 77 GLY A N 1
ATOM 621 C CA . GLY A 1 77 ? 26.391 -10.195 -7.449 1 97.06 77 GLY A CA 1
ATOM 622 C C . GLY A 1 77 ? 25.266 -10.93 -8.141 1 97.06 77 GLY A C 1
ATOM 623 O O . GLY A 1 77 ? 25.438 -12.062 -8.602 1 97.06 77 GLY A O 1
ATOM 624 N N . PHE A 1 78 ? 24.062 -10.383 -8.234 1 97.75 78 PHE A N 1
ATOM 625 C CA . PHE A 1 78 ? 22.906 -11.062 -8.797 1 97.75 78 PHE A CA 1
ATOM 626 C C . PHE A 1 78 ? 22.812 -10.812 -10.305 1 97.75 78 PHE A C 1
ATOM 628 O O . PHE A 1 78 ? 22.219 -11.617 -11.031 1 97.75 78 PHE A O 1
ATOM 635 N N . ILE A 1 79 ? 23.391 -9.664 -10.68 1 98 79 ILE A N 1
ATOM 636 C CA . ILE A 1 79 ? 23.359 -9.336 -12.102 1 98 79 ILE A CA 1
ATOM 637 C C . ILE A 1 79 ? 24.719 -8.805 -12.531 1 98 79 ILE A C 1
ATOM 639 O O . ILE A 1 79 ? 25.578 -8.531 -11.688 1 98 79 ILE A O 1
ATOM 643 N N . GLN A 1 80 ? 24.906 -8.734 -13.805 1 97.69 80 GLN A N 1
ATOM 644 C CA . GLN A 1 80 ? 26.109 -8.148 -14.414 1 97.69 80 GLN A CA 1
ATOM 645 C C . GLN A 1 80 ? 25.75 -7.398 -15.695 1 97.69 80 GLN A C 1
ATOM 647 O O . GLN A 1 80 ? 24.859 -7.809 -16.438 1 97.69 80 GLN A O 1
ATOM 652 N N . ARG A 1 81 ? 26.422 -6.324 -15.883 1 95.88 81 ARG A N 1
ATOM 653 C CA . ARG A 1 81 ? 26.25 -5.559 -17.109 1 95.88 81 ARG A CA 1
ATOM 654 C C . ARG A 1 81 ? 27.312 -5.938 -18.141 1 95.88 81 ARG A C 1
ATOM 656 O O . ARG A 1 81 ? 28.484 -6.082 -17.797 1 95.88 81 ARG A O 1
ATOM 663 N N . LYS A 1 82 ? 26.859 -6.125 -19.312 1 95.25 82 LYS A N 1
ATOM 664 C CA . LYS A 1 82 ? 27.781 -6.473 -20.391 1 95.25 82 LYS A CA 1
ATOM 665 C C . LYS A 1 82 ? 27.438 -5.707 -21.672 1 95.25 82 LYS A C 1
ATOM 667 O O . LYS A 1 82 ? 26.266 -5.453 -21.953 1 95.25 82 LYS A O 1
ATOM 672 N N . ARG A 1 83 ? 28.469 -5.426 -22.406 1 94.12 83 ARG A N 1
ATOM 673 C CA . ARG A 1 83 ? 28.266 -4.785 -23.703 1 94.12 83 ARG A CA 1
ATOM 674 C C . ARG A 1 83 ? 27.688 -5.77 -24.719 1 94.12 83 ARG A C 1
ATOM 676 O O . ARG A 1 83 ? 28.078 -6.938 -24.75 1 94.12 83 ARG A O 1
ATOM 683 N N . ASP A 1 84 ? 26.734 -5.199 -25.469 1 90.56 84 ASP A N 1
ATOM 684 C CA . ASP A 1 84 ? 26.156 -6.016 -26.531 1 90.56 84 ASP A CA 1
ATOM 685 C C . ASP A 1 84 ? 27.234 -6.438 -27.531 1 90.56 84 ASP A C 1
ATOM 687 O O . ASP A 1 84 ? 28.094 -5.641 -27.906 1 90.56 84 ASP A O 1
ATOM 691 N N . GLU A 1 85 ? 27.172 -7.625 -27.875 1 88.75 85 GLU A N 1
ATOM 692 C CA . GLU A 1 85 ? 28.172 -8.188 -28.781 1 88.75 85 GLU A CA 1
ATOM 693 C C . GLU A 1 85 ? 28.094 -7.531 -30.156 1 88.75 85 GLU A C 1
ATOM 695 O O . GLU A 1 85 ? 29.109 -7.426 -30.859 1 8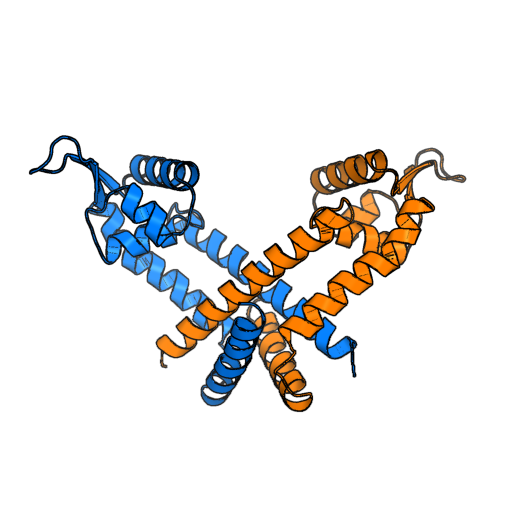8.75 85 GLU A O 1
ATOM 700 N N . HIS A 1 86 ? 26.969 -7.148 -30.531 1 91.12 86 HIS A N 1
ATOM 701 C CA . HIS A 1 86 ? 26.75 -6.648 -31.875 1 91.12 86 HIS A CA 1
ATOM 702 C C . HIS A 1 86 ? 26.719 -5.125 -31.906 1 91.12 86 HIS A C 1
ATOM 704 O O . HIS A 1 86 ? 26.797 -4.516 -32.969 1 91.12 86 HIS A O 1
ATOM 710 N N . ASP A 1 87 ? 26.453 -4.555 -30.875 1 90.56 87 ASP A N 1
ATOM 711 C CA . ASP A 1 87 ? 26.406 -3.1 -30.75 1 90.56 87 ASP A CA 1
ATOM 712 C C . ASP A 1 87 ? 27.109 -2.635 -29.484 1 90.56 87 ASP A C 1
ATOM 714 O O . ASP A 1 87 ? 26.516 -2.643 -28.406 1 90.56 87 ASP A O 1
ATOM 718 N N . ALA A 1 88 ? 28.281 -2.131 -29.578 1 88 88 ALA A N 1
ATOM 719 C CA . ALA A 1 88 ? 29.156 -1.798 -28.453 1 88 88 ALA A CA 1
ATOM 720 C C . ALA A 1 88 ? 28.578 -0.623 -27.656 1 88 88 ALA A C 1
ATOM 722 O O . ALA A 1 88 ? 29 -0.376 -26.531 1 88 88 ALA A O 1
ATOM 723 N N . ARG A 1 89 ? 27.656 0.014 -28.188 1 89.12 89 ARG A N 1
ATOM 724 C CA . ARG A 1 89 ? 27.062 1.164 -27.516 1 89.12 89 ARG A CA 1
ATOM 725 C C . ARG A 1 89 ? 25.953 0.731 -26.578 1 89.12 89 ARG A C 1
ATOM 727 O O . ARG A 1 89 ? 25.516 1.505 -25.719 1 89.12 89 ARG A O 1
ATOM 734 N N . VAL A 1 90 ? 25.594 -0.447 -26.812 1 92.75 90 VAL A N 1
ATOM 735 C CA . VAL A 1 90 ? 24.453 -0.934 -26.031 1 92.75 90 VAL A CA 1
ATOM 736 C C . VAL A 1 90 ? 24.953 -1.762 -24.859 1 92.75 90 VAL A C 1
ATOM 738 O O . VAL A 1 90 ? 25.766 -2.668 -25.016 1 92.75 90 VAL A O 1
ATOM 741 N N . MET A 1 91 ? 24.547 -1.364 -23.672 1 94.31 91 MET A N 1
ATOM 742 C CA . MET A 1 91 ? 24.812 -2.127 -22.453 1 94.31 91 MET A CA 1
ATOM 743 C C . MET A 1 91 ? 23.609 -2.969 -22.062 1 94.31 91 MET A C 1
ATOM 745 O O . MET A 1 91 ? 22.484 -2.467 -22.016 1 94.31 91 MET A O 1
ATOM 749 N N . ARG A 1 92 ? 23.859 -4.281 -21.828 1 96.44 92 ARG A N 1
ATOM 750 C CA . ARG A 1 92 ? 22.781 -5.184 -21.453 1 96.44 92 ARG A CA 1
ATOM 751 C C . ARG A 1 92 ? 22.984 -5.734 -20.047 1 96.44 92 ARG A C 1
ATOM 753 O O . ARG A 1 92 ? 24.125 -5.828 -19.578 1 96.44 92 ARG A O 1
ATOM 760 N N . ILE A 1 93 ? 21.891 -6.078 -19.438 1 97.12 93 ILE A N 1
ATOM 761 C CA . ILE A 1 93 ? 21.906 -6.598 -18.062 1 97.12 93 ILE A CA 1
ATOM 762 C C . ILE A 1 93 ? 21.594 -8.094 -18.078 1 97.12 93 ILE A C 1
ATOM 764 O O . ILE A 1 93 ? 20.578 -8.508 -18.641 1 97.12 93 ILE A O 1
ATOM 768 N N . TYR A 1 94 ? 22.531 -8.82 -17.5 1 97.31 94 TYR A N 1
ATOM 769 C CA . TYR A 1 94 ? 22.391 -10.266 -17.453 1 97.31 94 TYR A CA 1
ATOM 770 C C . TYR A 1 94 ? 22.359 -10.773 -16.016 1 97.31 94 TYR A C 1
ATOM 772 O O . TYR A 1 94 ? 22.984 -10.18 -15.133 1 97.31 94 TYR A O 1
ATOM 780 N N . LEU A 1 95 ? 21.625 -11.859 -15.875 1 97.88 95 LEU A N 1
ATOM 781 C CA . LEU A 1 95 ? 21.672 -12.555 -14.594 1 97.88 95 LEU A CA 1
ATOM 782 C C . LEU A 1 95 ? 23 -13.297 -14.43 1 97.88 95 LEU A C 1
ATOM 784 O O . LEU A 1 95 ? 23.516 -13.867 -15.391 1 97.88 95 LEU A O 1
ATOM 788 N N . THR A 1 96 ? 23.547 -13.25 -13.227 1 97.81 96 THR A N 1
ATOM 789 C CA . THR A 1 96 ? 24.609 -14.188 -12.859 1 97.81 96 THR A CA 1
ATOM 790 C C . THR A 1 96 ? 24.016 -15.523 -12.43 1 97.81 96 THR A C 1
ATOM 792 O O . THR A 1 96 ? 22.797 -15.688 -12.383 1 97.81 96 THR A O 1
ATOM 795 N N . ASP A 1 97 ? 24.906 -16.516 -12.141 1 97.38 97 ASP A N 1
ATOM 796 C CA . ASP A 1 97 ? 24.438 -17.797 -11.602 1 97.38 97 ASP A CA 1
ATOM 797 C C . ASP A 1 97 ? 23.734 -17.594 -10.258 1 97.38 97 ASP A C 1
ATOM 799 O O . ASP A 1 97 ? 22.734 -18.25 -9.977 1 97.38 97 ASP A O 1
ATOM 803 N N . LYS A 1 98 ? 24.266 -16.656 -9.594 1 96.88 98 LYS A N 1
ATOM 804 C CA . LYS A 1 98 ? 23.688 -16.328 -8.289 1 96.88 98 LYS A CA 1
ATOM 805 C C . LYS A 1 98 ? 22.297 -15.719 -8.445 1 96.88 98 LYS A C 1
ATOM 807 O O . LYS A 1 98 ? 21.375 -16.047 -7.684 1 96.88 98 LYS A O 1
ATOM 812 N N . GLY A 1 99 ? 22.141 -14.828 -9.414 1 96.94 99 GLY A N 1
ATOM 813 C CA . GLY A 1 99 ? 20.859 -14.203 -9.695 1 96.94 99 GLY A CA 1
ATOM 814 C C . GLY A 1 99 ? 19.812 -15.188 -10.203 1 96.94 99 GLY A C 1
ATOM 815 O O . GLY A 1 99 ? 18.641 -15.109 -9.828 1 96.94 99 GLY A O 1
ATOM 816 N N . ARG A 1 100 ? 20.266 -16.141 -10.969 1 96.88 100 ARG A N 1
ATOM 817 C CA . ARG A 1 100 ? 19.375 -17.172 -11.492 1 96.88 100 ARG A CA 1
ATOM 818 C C . ARG A 1 100 ? 18.906 -18.094 -10.375 1 96.88 100 ARG A C 1
ATOM 820 O O . ARG A 1 100 ? 17.734 -18.5 -10.344 1 96.88 100 ARG A O 1
ATOM 827 N N . ALA A 1 101 ? 19.797 -18.328 -9.492 1 96.44 101 ALA A N 1
ATOM 828 C CA . ALA A 1 101 ? 19.5 -19.25 -8.398 1 96.44 101 ALA A CA 1
ATOM 829 C C . ALA A 1 101 ? 18.484 -18.656 -7.434 1 96.44 101 ALA A C 1
ATOM 831 O O . ALA A 1 101 ? 17.875 -19.375 -6.637 1 96.44 101 ALA A O 1
ATOM 832 N N . LEU A 1 102 ? 18.266 -17.375 -7.496 1 96 102 LEU A N 1
ATOM 833 C CA . LEU A 1 102 ? 17.359 -16.672 -6.594 1 96 102 LEU A CA 1
ATOM 834 C C . LEU A 1 102 ? 15.906 -16.891 -7.008 1 96 102 LEU A C 1
ATOM 836 O O . LEU A 1 102 ? 14.984 -16.641 -6.223 1 96 102 LEU A O 1
ATOM 840 N N . GLU A 1 103 ? 15.695 -17.312 -8.18 1 95.25 103 GLU A N 1
ATOM 841 C CA . GLU A 1 103 ? 14.336 -17.391 -8.719 1 95.25 103 GLU A CA 1
ATOM 842 C C . GLU A 1 103 ? 13.453 -18.281 -7.848 1 95.25 103 GLU A C 1
ATOM 844 O O . GLU A 1 103 ? 12.367 -17.891 -7.441 1 95.25 103 GLU A O 1
ATOM 849 N N . LYS A 1 104 ? 13.945 -19.453 -7.57 1 95.5 104 LYS A N 1
ATOM 850 C CA . LYS A 1 104 ? 13.148 -20.422 -6.82 1 95.5 104 LYS A CA 1
ATOM 851 C C . LYS A 1 104 ? 12.898 -19.953 -5.395 1 95.5 104 LYS A C 1
ATOM 853 O O . LYS A 1 104 ? 11.758 -19.938 -4.93 1 95.5 104 LYS A O 1
ATOM 858 N N . PRO A 1 105 ? 13.977 -19.484 -4.695 1 95.88 105 PRO A N 1
ATOM 859 C CA . PRO A 1 105 ? 13.742 -18.984 -3.34 1 95.88 105 PRO A CA 1
ATOM 860 C C . PRO A 1 105 ? 12.742 -17.828 -3.307 1 95.88 105 PRO A C 1
ATOM 862 O O . PRO A 1 105 ? 11.898 -17.766 -2.41 1 95.88 105 PRO A O 1
ATOM 865 N N . VAL A 1 106 ? 12.773 -16.953 -4.219 1 94.31 106 VAL A N 1
ATOM 866 C CA . VAL A 1 106 ? 11.859 -15.812 -4.27 1 94.31 106 VAL A CA 1
ATOM 867 C C . VAL A 1 106 ? 10.438 -16.312 -4.539 1 94.31 106 VAL A C 1
ATOM 869 O O . VAL A 1 106 ? 9.484 -15.852 -3.904 1 94.31 106 VAL A O 1
ATOM 872 N N . ASP A 1 107 ? 10.336 -17.25 -5.441 1 91.38 107 ASP A N 1
ATOM 873 C CA . ASP A 1 107 ? 9.039 -17.828 -5.773 1 91.38 107 ASP A CA 1
ATOM 874 C C . ASP A 1 107 ? 8.414 -18.5 -4.555 1 91.38 107 ASP A C 1
ATOM 876 O O . ASP A 1 107 ? 7.211 -18.375 -4.32 1 91.38 107 ASP A O 1
ATOM 880 N N . ILE A 1 108 ? 9.234 -19.188 -3.818 1 93.12 108 ILE A N 1
ATOM 881 C CA . ILE A 1 108 ? 8.766 -19.891 -2.625 1 93.12 108 ILE A CA 1
ATOM 882 C C . ILE A 1 108 ? 8.234 -18.875 -1.614 1 93.12 108 ILE A C 1
ATOM 884 O O . ILE A 1 108 ? 7.164 -19.078 -1.028 1 93.12 108 ILE A O 1
ATOM 888 N N . LYS A 1 109 ? 8.984 -17.766 -1.41 1 92.94 109 LYS A N 1
ATOM 889 C CA . LYS A 1 109 ? 8.539 -16.734 -0.482 1 92.94 109 LYS A CA 1
ATOM 890 C C . LYS A 1 109 ? 7.211 -16.125 -0.925 1 92.94 109 LYS A C 1
ATOM 892 O O . LYS A 1 109 ? 6.32 -15.898 -0.102 1 92.94 109 LYS A O 1
ATOM 897 N N . TRP A 1 110 ? 7.129 -15.891 -2.186 1 89 110 TRP A N 1
ATOM 898 C CA . TRP A 1 110 ? 5.902 -15.328 -2.746 1 89 110 TRP A CA 1
ATOM 899 C C . TRP A 1 110 ? 4.723 -16.281 -2.529 1 89 110 TRP A C 1
ATOM 901 O O . TRP A 1 110 ? 3.664 -15.859 -2.057 1 89 110 TRP A O 1
ATOM 911 N N . LYS A 1 111 ? 4.895 -17.562 -2.799 1 90 111 LYS A N 1
ATOM 912 C CA . LYS A 1 111 ? 3.84 -18.562 -2.67 1 90 111 LYS A CA 1
ATOM 913 C C . LYS A 1 111 ? 3.43 -18.734 -1.212 1 90 111 LYS A C 1
ATOM 915 O O . LYS A 1 111 ? 2.244 -18.906 -0.912 1 90 111 LYS A O 1
ATOM 920 N N . GLN A 1 112 ? 4.367 -18.75 -0.366 1 91.31 112 GLN A N 1
ATOM 921 C CA . GLN A 1 112 ? 4.09 -18.875 1.06 1 91.31 112 GLN A CA 1
ATOM 922 C C . GLN A 1 112 ? 3.199 -17.75 1.554 1 91.31 112 GLN A C 1
ATOM 924 O O . GLN A 1 112 ? 2.271 -17.969 2.334 1 91.31 112 GLN A O 1
ATOM 929 N N . GLN A 1 113 ? 3.453 -16.594 1.114 1 90.62 113 GLN A N 1
ATOM 930 C CA . GLN A 1 113 ? 2.652 -15.445 1.52 1 90.62 113 GLN A CA 1
ATOM 931 C C . GLN A 1 113 ? 1.231 -15.539 0.971 1 90.62 113 GLN A C 1
ATOM 933 O O . GLN A 1 113 ? 0.267 -15.227 1.67 1 90.62 113 GLN A O 1
ATOM 938 N N . GLN A 1 114 ? 1.158 -15.93 -0.269 1 90.12 114 GLN A N 1
ATOM 939 C CA . GLN A 1 114 ? -0.155 -16.094 -0.884 1 90.12 114 GLN A CA 1
ATOM 940 C C . GLN A 1 114 ? -0.982 -17.141 -0.149 1 90.12 114 GLN A C 1
ATOM 942 O O . GLN A 1 114 ? -2.178 -16.953 0.082 1 90.12 114 GLN A O 1
ATOM 947 N N . GLU A 1 115 ? -0.289 -18.203 0.156 1 91.38 115 GLU A N 1
ATOM 948 C CA . GLU A 1 115 ? -0.966 -19.266 0.876 1 91.38 115 GLU A CA 1
ATOM 949 C C . GLU A 1 115 ? -1.475 -18.781 2.232 1 91.38 115 GLU A C 1
ATOM 951 O O . GLU A 1 115 ? -2.598 -19.109 2.629 1 91.38 115 GLU A O 1
ATOM 956 N N . LYS A 1 116 ? -0.671 -18.047 2.885 1 93.44 116 LYS A N 1
ATOM 957 C CA . LYS A 1 116 ? -1.072 -17.5 4.18 1 93.44 116 LYS A CA 1
ATOM 958 C C . LYS A 1 116 ? -2.254 -16.547 4.027 1 93.44 116 LYS A C 1
ATOM 960 O O . LYS A 1 116 ? -3.221 -16.625 4.789 1 93.44 116 LYS A O 1
ATOM 965 N N . LEU A 1 117 ? -2.197 -15.68 3.045 1 94.12 117 LEU A N 1
ATOM 966 C CA . LEU A 1 117 ? -3.205 -14.656 2.785 1 94.12 117 LEU A CA 1
ATOM 967 C C . LEU A 1 117 ? -4.574 -15.289 2.562 1 94.12 117 LEU A C 1
ATOM 969 O O . LEU A 1 117 ? -5.586 -14.789 3.057 1 94.12 117 LEU A O 1
ATOM 973 N N . LEU A 1 118 ? -4.605 -16.484 1.884 1 95.44 118 LEU A N 1
ATOM 974 C CA . LEU A 1 118 ? -5.871 -17.031 1.403 1 95.44 118 LEU A CA 1
ATOM 975 C C . LEU A 1 118 ? -6.219 -18.328 2.123 1 95.44 118 LEU A C 1
ATOM 977 O O . LEU A 1 118 ? -7.121 -19.062 1.702 1 95.44 118 LEU A O 1
ATOM 981 N N . HIS A 1 119 ? -5.496 -18.656 3.162 1 93.44 119 HIS A N 1
ATOM 982 C CA . HIS A 1 119 ? -5.613 -19.906 3.9 1 93.44 119 HIS A CA 1
ATOM 983 C C . HIS A 1 119 ? -7.066 -20.203 4.258 1 93.44 119 HIS A C 1
ATOM 985 O O . HIS A 1 119 ? -7.523 -21.344 4.137 1 93.44 119 HIS A O 1
ATOM 991 N N . SER A 1 120 ? -7.93 -19.297 4.656 1 94.19 120 SER A N 1
ATOM 992 C CA . SER A 1 120 ? -9.289 -19.484 5.156 1 94.19 120 SER A CA 1
ATOM 993 C C . SER A 1 120 ? -10.32 -19.188 4.078 1 94.19 120 SER A C 1
ATOM 995 O O . SER A 1 120 ? -11.508 -19.047 4.371 1 94.19 120 SER A O 1
ATOM 997 N N . VAL A 1 121 ? -9.898 -19.078 2.848 1 95.94 121 VAL A N 1
ATOM 998 C CA . VAL A 1 121 ? -10.781 -18.734 1.738 1 95.94 121 VAL A CA 1
ATOM 999 C C . VAL A 1 121 ? -10.891 -19.922 0.778 1 95.94 121 VAL A C 1
ATOM 1001 O O . VAL A 1 121 ? -9.898 -20.344 0.199 1 95.94 121 VAL A O 1
ATOM 1004 N N . SER A 1 122 ? -12.133 -20.438 0.589 1 95.62 122 SER A N 1
ATOM 1005 C CA . SER A 1 122 ? -12.359 -21.594 -0.271 1 95.62 122 SER A CA 1
ATOM 1006 C C . SER A 1 122 ? -12.117 -21.234 -1.737 1 95.62 122 SER A C 1
ATOM 1008 O O . SER A 1 122 ? -12.039 -20.062 -2.098 1 95.62 122 SER A O 1
ATOM 1010 N N . GLU A 1 123 ? -12.055 -22.234 -2.561 1 94.25 123 GLU A N 1
ATOM 1011 C CA . GLU A 1 123 ? -11.82 -22.031 -3.986 1 94.25 123 GLU A CA 1
ATOM 1012 C C . GLU A 1 123 ? -12.953 -21.219 -4.617 1 94.25 123 GLU A C 1
ATOM 1014 O O . GLU A 1 123 ? -12.703 -20.328 -5.438 1 94.25 123 GLU A O 1
ATOM 1019 N N . GLU A 1 124 ? -14.133 -21.547 -4.227 1 95.81 124 GLU A N 1
ATOM 1020 C CA . GLU A 1 124 ? -15.281 -20.812 -4.742 1 95.81 124 GLU A CA 1
ATOM 1021 C C . GLU A 1 124 ? -15.25 -19.359 -4.301 1 95.81 124 GLU A C 1
ATOM 1023 O O . GLU A 1 124 ? -15.547 -18.453 -5.09 1 95.81 124 GLU A O 1
ATOM 1028 N N . GLU A 1 125 ? -14.875 -19.188 -3.092 1 96.62 125 GLU A N 1
ATOM 1029 C CA . GLU A 1 125 ? -14.797 -17.844 -2.543 1 96.62 125 GLU A CA 1
ATOM 1030 C C . GLU A 1 125 ? -13.672 -17.047 -3.193 1 96.62 125 GLU A C 1
ATOM 1032 O O . GLU A 1 125 ? -13.781 -15.82 -3.361 1 96.62 125 GLU A O 1
ATOM 1037 N N . ARG A 1 126 ? -12.617 -17.688 -3.541 1 96.44 126 ARG A N 1
ATOM 1038 C CA . ARG A 1 126 ? -11.508 -17.031 -4.219 1 96.44 126 ARG A CA 1
ATOM 1039 C C . ARG A 1 126 ? -11.945 -16.469 -5.562 1 96.44 126 ARG A C 1
ATOM 1041 O O . ARG A 1 126 ? -11.508 -15.375 -5.949 1 96.44 126 ARG A O 1
ATOM 1048 N N . LEU A 1 127 ? -12.781 -17.172 -6.23 1 96.69 127 LEU A N 1
ATOM 1049 C CA . LEU A 1 127 ? -13.273 -16.688 -7.516 1 96.69 127 LEU A CA 1
ATOM 1050 C C . LEU A 1 127 ? -14.156 -15.453 -7.328 1 96.69 127 LEU A C 1
ATOM 1052 O O . LEU A 1 127 ? -14.07 -14.508 -8.117 1 96.69 127 LEU A O 1
ATOM 1056 N N . ILE A 1 128 ? -14.953 -15.484 -6.312 1 96.94 128 ILE A N 1
ATOM 1057 C CA . ILE A 1 128 ? -15.789 -14.336 -5.988 1 96.94 128 ILE A CA 1
ATOM 1058 C C . ILE A 1 128 ? -14.906 -13.141 -5.629 1 96.94 128 ILE A C 1
ATOM 1060 O O . ILE A 1 128 ? -15.133 -12.031 -6.113 1 96.94 128 ILE A O 1
ATOM 1064 N N . LEU A 1 129 ? -13.945 -13.414 -4.832 1 97.25 129 LEU A N 1
ATOM 1065 C CA . LEU A 1 129 ? -13.008 -12.375 -4.406 1 97.25 129 LEU A CA 1
ATOM 1066 C C . LEU A 1 129 ? -12.297 -11.758 -5.605 1 97.25 129 LEU A C 1
ATOM 1068 O O . LEU A 1 129 ? -12.203 -10.539 -5.719 1 97.25 129 LEU A O 1
ATOM 1072 N N . LEU A 1 130 ? -11.797 -12.586 -6.441 1 97.06 130 LEU A N 1
ATOM 1073 C CA . LEU A 1 130 ? -11.109 -12.117 -7.637 1 97.06 130 LEU A CA 1
ATOM 1074 C C . LEU A 1 130 ? -12.031 -11.234 -8.477 1 97.06 130 LEU A C 1
ATOM 1076 O O . LEU A 1 130 ? -11.617 -10.164 -8.945 1 97.06 130 LEU A O 1
ATOM 1080 N N . ASP A 1 131 ? -13.219 -11.672 -8.656 1 97.56 131 ASP A N 1
ATOM 1081 C CA . ASP A 1 131 ? -14.172 -10.906 -9.445 1 97.56 131 ASP A CA 1
ATOM 1082 C C . ASP A 1 131 ? -14.406 -9.523 -8.836 1 97.56 131 ASP A C 1
ATOM 1084 O O . ASP A 1 131 ? -14.359 -8.516 -9.539 1 97.56 131 ASP A O 1
ATOM 1088 N N . LEU A 1 132 ? -14.625 -9.5 -7.57 1 97.69 132 LEU A N 1
ATOM 1089 C CA . LEU A 1 132 ? -14.938 -8.25 -6.879 1 97.69 132 LEU A CA 1
ATOM 1090 C C . LEU A 1 132 ? -13.734 -7.309 -6.895 1 97.69 132 LEU A C 1
ATOM 1092 O O . LEU A 1 132 ? -13.883 -6.109 -7.137 1 97.69 132 LEU A O 1
ATOM 1096 N N . ILE A 1 133 ? -12.516 -7.844 -6.652 1 97.19 133 ILE A N 1
ATOM 1097 C CA . ILE A 1 133 ? -11.32 -7.008 -6.645 1 97.19 133 ILE A CA 1
ATOM 1098 C C . ILE A 1 133 ? -11.039 -6.488 -8.055 1 97.19 133 ILE A C 1
ATOM 1100 O O . ILE A 1 133 ? -10.625 -5.34 -8.227 1 97.19 133 ILE A O 1
ATOM 1104 N N . THR A 1 134 ? -11.297 -7.297 -9.055 1 96.75 134 THR A N 1
ATOM 1105 C CA . THR A 1 134 ? -11.086 -6.887 -10.438 1 96.75 134 THR A CA 1
ATOM 1106 C C . THR A 1 134 ? -12.031 -5.754 -10.812 1 96.75 134 THR A C 1
ATOM 1108 O O . THR A 1 134 ? -11.648 -4.828 -11.531 1 96.75 134 THR A O 1
ATOM 1111 N N . ARG A 1 135 ? -13.211 -5.82 -10.398 1 96.94 135 ARG A N 1
ATOM 1112 C CA . ARG A 1 135 ? -14.156 -4.73 -10.633 1 96.94 135 ARG A CA 1
ATOM 1113 C C . ARG A 1 135 ? -13.688 -3.447 -9.945 1 96.94 135 ARG A C 1
ATOM 1115 O O . ARG A 1 135 ? -13.805 -2.359 -10.516 1 96.94 135 ARG A O 1
ATOM 1122 N N . MET A 1 136 ? -13.195 -3.584 -8.703 1 96.25 136 MET A N 1
ATOM 1123 C CA . MET A 1 136 ? -12.625 -2.436 -8.008 1 96.25 136 MET A CA 1
ATOM 1124 C C . MET A 1 136 ? -11.477 -1.83 -8.812 1 96.25 136 MET A C 1
ATOM 1126 O O . MET A 1 13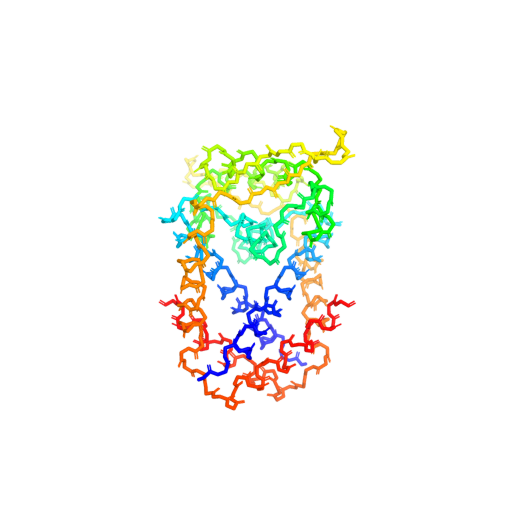6 ? -11.367 -0.607 -8.922 1 96.25 136 MET A O 1
ATOM 1130 N N . GLU A 1 137 ? -10.648 -2.699 -9.305 1 95.31 137 GLU A N 1
ATOM 1131 C CA . GLU A 1 137 ? -9.531 -2.273 -10.148 1 95.31 137 GLU A CA 1
ATOM 1132 C C . GLU A 1 137 ? -10.016 -1.492 -11.359 1 95.31 137 GLU A C 1
ATOM 1134 O O . GLU A 1 137 ? -9.477 -0.432 -11.68 1 95.31 137 GLU A O 1
ATOM 1139 N N . LYS A 1 138 ? -11.016 -1.942 -12 1 94.75 138 LYS A N 1
ATOM 1140 C CA . LYS A 1 138 ? -11.578 -1.287 -13.18 1 94.75 138 LYS A CA 1
ATOM 1141 C C . LYS A 1 138 ? -12.172 0.072 -12.82 1 94.75 138 LYS A C 1
ATOM 1143 O O . LYS A 1 138 ? -12.094 1.017 -13.609 1 94.75 138 LYS A O 1
ATOM 1148 N N . ASN A 1 139 ? -12.797 0.117 -11.664 1 93.81 139 ASN A N 1
ATOM 1149 C CA . ASN A 1 139 ? -13.375 1.375 -11.203 1 93.81 139 ASN A CA 1
ATOM 1150 C C . ASN A 1 139 ? -12.312 2.459 -11.055 1 93.81 139 ASN A C 1
ATOM 1152 O O . ASN A 1 139 ? -12.602 3.646 -11.219 1 93.81 139 ASN A O 1
ATOM 1156 N N . LEU A 1 140 ? -11.086 2.043 -10.656 1 89.69 140 LEU A N 1
ATOM 1157 C CA . LEU A 1 140 ? -10.023 2.998 -10.352 1 89.69 140 LEU A CA 1
ATOM 1158 C C . LEU A 1 140 ? -9.219 3.332 -11.602 1 89.69 140 LEU A C 1
ATOM 1160 O O . LEU A 1 140 ? -8.523 4.348 -11.648 1 89.69 140 LEU A O 1
ATOM 1164 N N . PHE A 1 141 ? -9.148 2.48 -12.531 1 80.62 141 PHE A N 1
ATOM 1165 C CA . PHE A 1 141 ? -8.359 2.652 -13.75 1 80.62 141 PHE A CA 1
ATOM 1166 C C . PHE A 1 141 ? -9.266 2.863 -14.953 1 80.62 141 PHE A C 1
ATOM 1168 O O . PHE A 1 141 ? -8.914 3.602 -15.875 1 80.62 141 PHE A O 1
ATOM 1175 N N . MET B 1 1 ? -4.105 -26.625 -6.258 1 39.97 1 MET B N 1
ATOM 1176 C CA . MET B 1 1 ? -4.805 -25.391 -5.938 1 39.97 1 MET B CA 1
ATOM 1177 C C . MET B 1 1 ? -4.23 -24.219 -6.73 1 39.97 1 MET B C 1
ATOM 1179 O O . MET B 1 1 ? -3.012 -24.062 -6.816 1 39.97 1 MET B O 1
ATOM 1183 N N . ASP B 1 2 ? -5.008 -23.75 -7.719 1 58.47 2 ASP B N 1
ATOM 1184 C CA . ASP B 1 2 ? -4.746 -23.016 -8.953 1 58.47 2 ASP B CA 1
ATOM 1185 C C . ASP B 1 2 ? -4.082 -21.672 -8.664 1 58.47 2 ASP B C 1
ATOM 1187 O O . ASP B 1 2 ? -4.699 -20.781 -8.07 1 58.47 2 ASP B O 1
ATOM 1191 N N . ASN B 1 3 ? -2.812 -21.672 -8.508 1 80.5 3 ASN B N 1
ATOM 1192 C CA . ASN B 1 3 ? -1.749 -20.703 -8.281 1 80.5 3 ASN B CA 1
ATOM 1193 C C . ASN B 1 3 ? -1.982 -19.422 -9.078 1 80.5 3 ASN B C 1
ATOM 1195 O O . ASN B 1 3 ? -1.712 -18.312 -8.594 1 80.5 3 ASN B O 1
ATOM 1199 N N . LYS B 1 4 ? -2.861 -19.719 -10.125 1 87.06 4 LYS B N 1
ATOM 1200 C CA . LYS B 1 4 ? -3.033 -18.562 -10.992 1 87.06 4 LYS B CA 1
ATOM 1201 C C . LYS B 1 4 ? -4.031 -17.578 -10.406 1 87.06 4 LYS B C 1
ATOM 1203 O O . LYS B 1 4 ? -3.789 -16.359 -10.406 1 87.06 4 LYS B O 1
ATOM 1208 N N . VAL B 1 5 ? -5.199 -18.219 -9.891 1 92.06 5 VAL B N 1
ATOM 1209 C CA . VAL B 1 5 ? -6.223 -17.375 -9.289 1 92.06 5 VAL B CA 1
ATOM 1210 C C . VAL B 1 5 ? -5.637 -16.609 -8.094 1 92.06 5 VAL B C 1
ATOM 1212 O O . VAL B 1 5 ? -5.871 -15.414 -7.941 1 92.06 5 VAL B O 1
ATOM 1215 N N . ASP B 1 6 ? -4.859 -17.344 -7.328 1 92.56 6 ASP B N 1
ATOM 1216 C CA . ASP B 1 6 ? -4.23 -16.719 -6.164 1 92.56 6 ASP B CA 1
ATOM 1217 C C . ASP B 1 6 ? -3.301 -15.586 -6.582 1 92.56 6 ASP B C 1
ATOM 1219 O O . ASP B 1 6 ? -3.301 -14.516 -5.965 1 92.56 6 ASP B O 1
ATOM 1223 N N . CYS B 1 7 ? -2.623 -15.836 -7.652 1 89.81 7 CYS B N 1
ATOM 1224 C CA . CYS B 1 7 ? -1.716 -14.828 -8.18 1 89.81 7 CYS B CA 1
ATOM 1225 C C . CYS B 1 7 ? -2.488 -13.609 -8.68 1 89.81 7 CYS B C 1
ATOM 1227 O O . CYS B 1 7 ? -2.09 -12.469 -8.43 1 89.81 7 CYS B O 1
ATOM 1229 N N . ASP B 1 8 ? -3.547 -13.875 -9.352 1 92.38 8 ASP B N 1
ATOM 1230 C CA . ASP B 1 8 ? -4.363 -12.797 -9.898 1 92.38 8 ASP B CA 1
ATOM 1231 C C . ASP B 1 8 ? -4.969 -11.953 -8.781 1 92.38 8 ASP B C 1
ATOM 1233 O O . ASP B 1 8 ? -5.039 -10.727 -8.883 1 92.38 8 ASP B O 1
ATOM 1237 N N . ILE B 1 9 ? -5.387 -12.594 -7.73 1 94.31 9 ILE B N 1
ATOM 1238 C CA . ILE B 1 9 ? -5.949 -11.891 -6.586 1 94.31 9 ILE B CA 1
ATOM 1239 C C . ILE B 1 9 ? -4.902 -10.953 -5.992 1 94.31 9 ILE B C 1
ATOM 1241 O O . ILE B 1 9 ? -5.172 -9.766 -5.777 1 94.31 9 ILE B O 1
ATOM 1245 N N . ARG B 1 10 ? -3.764 -11.461 -5.75 1 90.81 10 ARG B N 1
ATOM 1246 C CA . ARG B 1 10 ? -2.682 -10.68 -5.156 1 90.81 10 ARG B CA 1
ATOM 1247 C C . ARG B 1 10 ? -2.309 -9.5 -6.043 1 90.81 10 ARG B C 1
ATOM 1249 O O . ARG B 1 10 ? -2.145 -8.375 -5.559 1 90.81 10 ARG B O 1
ATOM 1256 N N . GLN B 1 11 ? -2.188 -9.773 -7.32 1 89.38 11 GLN B N 1
ATOM 1257 C CA . GLN B 1 11 ? -1.809 -8.727 -8.266 1 89.38 11 GLN B CA 1
ATOM 1258 C C . GLN B 1 11 ? -2.861 -7.621 -8.305 1 89.38 11 GLN B C 1
ATOM 1260 O O . GLN B 1 11 ? -2.525 -6.434 -8.273 1 89.38 11 GLN B O 1
ATOM 1265 N N . SER B 1 12 ? -4.098 -8.008 -8.391 1 94.19 12 SER B N 1
ATOM 1266 C CA . SER B 1 12 ? -5.18 -7.031 -8.43 1 94.19 12 SER B CA 1
ATOM 1267 C C . SER B 1 12 ? -5.262 -6.246 -7.125 1 94.19 12 SER B C 1
ATOM 1269 O O . SER B 1 12 ? -5.504 -5.035 -7.137 1 94.19 12 SER B O 1
ATOM 1271 N N . LEU B 1 13 ? -5.07 -6.961 -6.039 1 94.56 13 LEU B N 1
ATOM 1272 C CA . LEU B 1 13 ? -5.047 -6.305 -4.738 1 94.56 13 LEU B CA 1
ATOM 1273 C C . LEU B 1 13 ? -3.955 -5.242 -4.684 1 94.56 13 LEU B C 1
ATOM 1275 O O . LEU B 1 13 ? -4.191 -4.125 -4.215 1 94.56 13 LEU B O 1
ATOM 1279 N N . ASP B 1 14 ? -2.814 -5.547 -5.16 1 90.88 14 ASP B N 1
ATOM 1280 C CA . ASP B 1 14 ? -1.691 -4.613 -5.184 1 90.88 14 ASP B CA 1
ATOM 1281 C C . ASP B 1 14 ? -2.008 -3.393 -6.047 1 90.88 14 ASP B C 1
ATOM 1283 O O . ASP B 1 14 ? -1.727 -2.258 -5.652 1 90.88 14 ASP B O 1
ATOM 1287 N N . LYS B 1 15 ? -2.547 -3.66 -7.203 1 91.94 15 LYS B N 1
ATOM 1288 C CA . LYS B 1 15 ? -2.902 -2.572 -8.109 1 91.94 15 LYS B CA 1
ATOM 1289 C C . LYS B 1 15 ? -3.934 -1.643 -7.477 1 91.94 15 LYS B C 1
ATOM 1291 O O . LYS B 1 15 ? -3.785 -0.42 -7.516 1 91.94 15 LYS B O 1
ATOM 1296 N N . VAL B 1 16 ? -4.945 -2.207 -6.914 1 95.5 16 VAL B N 1
ATOM 1297 C CA . VAL B 1 16 ? -6.016 -1.44 -6.285 1 95.5 16 VAL B CA 1
ATOM 1298 C C . VAL B 1 16 ? -5.453 -0.607 -5.137 1 95.5 16 VAL B C 1
ATOM 1300 O O . VAL B 1 16 ? -5.703 0.599 -5.059 1 95.5 16 VAL B O 1
ATOM 1303 N N . SER B 1 17 ? -4.715 -1.275 -4.293 1 93.88 17 SER B N 1
ATOM 1304 C CA . SER B 1 17 ? -4.164 -0.594 -3.127 1 93.88 17 SER B CA 1
ATOM 1305 C C . SER B 1 17 ? -3.229 0.538 -3.537 1 93.88 17 SER B C 1
ATOM 1307 O O . SER B 1 17 ? -3.287 1.634 -2.977 1 93.88 17 SER B O 1
ATOM 1309 N N . SER B 1 18 ? -2.395 0.289 -4.492 1 90.69 18 SER B N 1
ATOM 1310 C CA . SER B 1 18 ? -1.447 1.296 -4.957 1 90.69 18 SER B CA 1
ATOM 1311 C C . SER B 1 18 ? -2.168 2.486 -5.582 1 90.69 18 SER B C 1
ATOM 1313 O O . SER B 1 18 ? -1.843 3.639 -5.289 1 90.69 18 SER B O 1
ATOM 1315 N N . ARG B 1 19 ? -3.072 2.186 -6.387 1 92.06 19 ARG B N 1
ATOM 1316 C CA . ARG B 1 19 ? -3.826 3.244 -7.051 1 92.06 19 ARG B CA 1
ATOM 1317 C C . ARG B 1 19 ? -4.613 4.07 -6.039 1 92.06 19 ARG B C 1
ATOM 1319 O O . ARG B 1 19 ? -4.641 5.301 -6.125 1 92.06 19 ARG B O 1
ATOM 1326 N N . MET B 1 20 ? -5.223 3.451 -5.117 1 92.19 20 MET B N 1
ATOM 1327 C CA . MET B 1 20 ? -5.965 4.152 -4.074 1 92.19 20 MET B CA 1
ATOM 1328 C C . MET B 1 20 ? -5.055 5.102 -3.305 1 92.19 20 MET B C 1
ATOM 1330 O O . MET B 1 20 ? -5.43 6.25 -3.043 1 92.19 20 MET B O 1
ATOM 1334 N N . ARG B 1 21 ? -3.959 4.625 -2.961 1 90.31 21 ARG B N 1
ATOM 1335 C CA . ARG B 1 21 ? -3.008 5.445 -2.215 1 90.31 21 ARG B CA 1
ATOM 1336 C C . ARG B 1 21 ? -2.559 6.648 -3.035 1 90.31 21 ARG B C 1
ATOM 1338 O O . ARG B 1 21 ? -2.488 7.766 -2.521 1 90.31 21 ARG B O 1
ATOM 1345 N N . ARG B 1 22 ? -2.281 6.406 -4.254 1 91.25 22 ARG B N 1
ATOM 1346 C CA . ARG B 1 22 ? -1.834 7.48 -5.137 1 91.25 22 ARG B CA 1
ATOM 1347 C C . ARG B 1 22 ? -2.922 8.539 -5.312 1 91.25 22 ARG B C 1
ATOM 1349 O O . ARG B 1 22 ? -2.664 9.734 -5.168 1 91.25 22 ARG B O 1
ATOM 1356 N N . ASP B 1 23 ? -4.113 8.086 -5.637 1 92.25 23 ASP B N 1
ATOM 1357 C CA . ASP B 1 23 ? -5.242 8.992 -5.84 1 92.25 23 ASP B CA 1
ATOM 1358 C C . ASP B 1 23 ? -5.523 9.805 -4.578 1 92.25 23 ASP B C 1
ATOM 1360 O O . ASP B 1 23 ? -5.77 11.016 -4.656 1 92.25 23 ASP B O 1
ATOM 1364 N N . TYR B 1 24 ? -5.465 9.125 -3.482 1 91.75 24 TYR B N 1
ATOM 1365 C CA . TYR B 1 24 ? -5.727 9.812 -2.221 1 91.75 24 TYR B CA 1
ATOM 1366 C C . TYR B 1 24 ? -4.641 10.836 -1.924 1 91.75 24 TYR B C 1
ATOM 1368 O O . TYR B 1 24 ? -4.938 11.953 -1.492 1 91.75 24 TYR B O 1
ATOM 1376 N N . SER B 1 25 ? -3.438 10.477 -2.174 1 93.81 25 SER B N 1
ATOM 1377 C CA . SER B 1 25 ? -2.32 11.398 -1.998 1 93.81 25 SER B CA 1
ATOM 1378 C C . SER B 1 25 ? -2.504 12.656 -2.842 1 93.81 25 SER B C 1
ATOM 1380 O O . SER B 1 25 ? -2.328 13.766 -2.35 1 93.81 25 SER B O 1
ATOM 1382 N N . GLU B 1 26 ? -2.869 12.438 -4.031 1 93.94 26 GLU B N 1
ATOM 1383 C CA . GLU B 1 26 ? -3.092 13.562 -4.938 1 93.94 26 GLU B CA 1
ATOM 1384 C C . GLU B 1 26 ? -4.23 14.453 -4.449 1 93.94 26 GLU B C 1
ATOM 1386 O O . GLU B 1 26 ? -4.137 15.68 -4.504 1 93.94 26 GLU B O 1
ATOM 1391 N N . SER B 1 27 ? -5.238 13.844 -3.984 1 94.06 27 SER B N 1
ATOM 1392 C CA . SER B 1 27 ? -6.391 14.578 -3.48 1 94.06 27 SER B CA 1
ATOM 1393 C C . SER B 1 27 ? -6.023 15.398 -2.244 1 94.06 27 SER B C 1
ATOM 1395 O O . SER B 1 27 ? -6.473 16.531 -2.09 1 94.06 27 SER B O 1
ATOM 1397 N N . LEU B 1 28 ? -5.211 14.836 -1.37 1 94 28 LEU B N 1
ATOM 1398 C CA . LEU B 1 28 ? -4.805 15.516 -0.143 1 94 28 LEU B CA 1
ATOM 1399 C C . LEU B 1 28 ? -3.9 16.703 -0.45 1 94 28 LEU B C 1
ATOM 1401 O O . LEU B 1 28 ? -3.936 17.719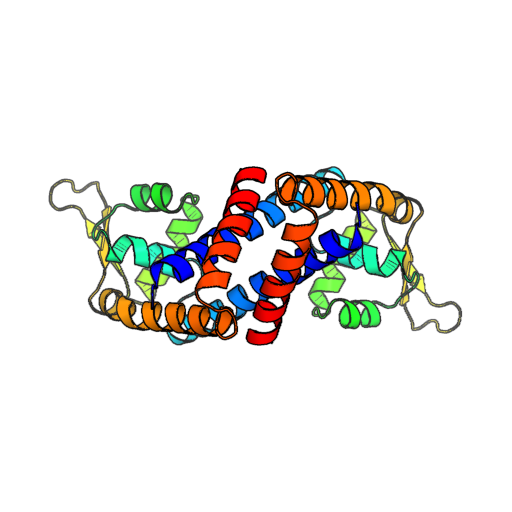 0.255 1 94 28 LEU B O 1
ATOM 1405 N N . ARG B 1 29 ? -3.141 16.562 -1.479 1 94.31 29 ARG B N 1
ATOM 1406 C CA . ARG B 1 29 ? -2.248 17.656 -1.87 1 94.31 29 ARG B CA 1
ATOM 1407 C C . ARG B 1 29 ? -3.037 18.922 -2.197 1 94.31 29 ARG B C 1
ATOM 1409 O O . ARG B 1 29 ? -2.566 20.031 -1.95 1 94.31 29 ARG B O 1
ATOM 1416 N N . GLU B 1 30 ? -4.18 18.719 -2.711 1 94.69 30 GLU B N 1
ATOM 1417 C CA . GLU B 1 30 ? -5.055 19.859 -3.018 1 94.69 30 GLU B CA 1
ATOM 1418 C C . GLU B 1 30 ? -5.438 20.609 -1.751 1 94.69 30 GLU B C 1
ATOM 1420 O O . GLU B 1 30 ? -5.844 21.781 -1.816 1 94.69 30 GLU B O 1
ATOM 1425 N N . LEU B 1 31 ? -5.355 20 -0.637 1 94.56 31 LEU B N 1
ATOM 1426 C CA . LEU B 1 31 ? -5.695 20.594 0.65 1 94.56 31 LEU B CA 1
ATOM 1427 C C . LEU B 1 31 ? -4.438 20.953 1.432 1 94.56 31 LEU B C 1
ATOM 1429 O O . LEU B 1 31 ? -4.504 21.234 2.631 1 94.56 31 LEU B O 1
ATOM 1433 N N . ASN B 1 32 ? -3.314 20.812 0.775 1 94.25 32 ASN B N 1
ATOM 1434 C CA . ASN B 1 32 ? -2.006 21.078 1.367 1 94.25 32 ASN B CA 1
ATOM 1435 C C . ASN B 1 32 ? -1.687 20.078 2.479 1 94.25 32 ASN B C 1
ATOM 1437 O O . ASN B 1 32 ? -1.13 20.453 3.514 1 94.25 32 ASN B O 1
ATOM 1441 N N . LEU B 1 33 ? -2.086 18.859 2.283 1 94.81 33 LEU B N 1
ATOM 1442 C CA . LEU B 1 33 ? -1.815 17.75 3.203 1 94.81 33 LEU B CA 1
ATOM 1443 C C . LEU 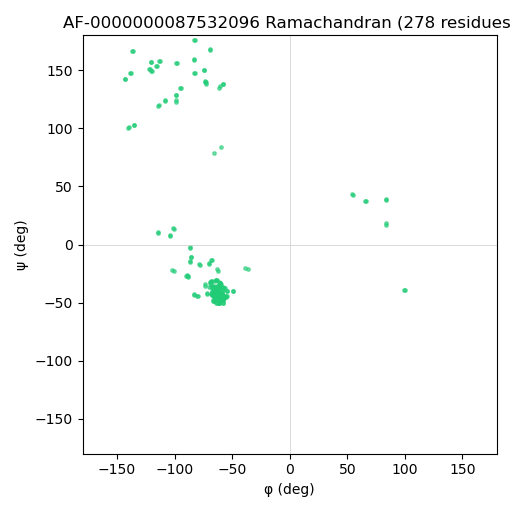B 1 33 ? -1.065 16.625 2.5 1 94.81 33 LEU B C 1
ATOM 1445 O O . LEU B 1 33 ? -1.183 16.469 1.284 1 94.81 33 LEU B O 1
ATOM 1449 N N . TYR B 1 34 ? -0.331 15.953 3.26 1 90.81 34 TYR B N 1
ATOM 1450 C CA . TYR B 1 34 ? 0.319 14.734 2.781 1 90.81 34 TYR B CA 1
ATOM 1451 C C . TYR B 1 34 ? -0.239 13.508 3.488 1 90.81 34 TYR B C 1
ATOM 1453 O O . TYR B 1 34 ? -0.77 13.609 4.598 1 90.81 34 TYR B O 1
ATOM 1461 N N . VAL B 1 35 ? -0.054 12.398 2.82 1 87.81 35 VAL B N 1
ATOM 1462 C CA . VAL B 1 35 ? -0.537 11.148 3.396 1 87.81 35 VAL B CA 1
ATOM 1463 C C . VAL B 1 35 ? 0.106 10.93 4.766 1 87.81 35 VAL B C 1
ATOM 1465 O O . VAL B 1 35 ? 1.314 11.109 4.926 1 87.81 35 VAL B O 1
ATOM 1468 N N . GLY B 1 36 ? -0.685 10.469 5.75 1 87.44 36 GLY B N 1
ATOM 1469 C CA . GLY B 1 36 ? -0.232 10.32 7.121 1 87.44 36 GLY B CA 1
ATOM 1470 C C . GLY B 1 36 ? -0.661 11.461 8.016 1 87.44 36 GLY B C 1
ATOM 1471 O O . GLY B 1 36 ? -0.976 11.258 9.195 1 87.44 36 GLY B O 1
ATOM 1472 N N . GLN B 1 37 ? -0.599 12.633 7.441 1 92.1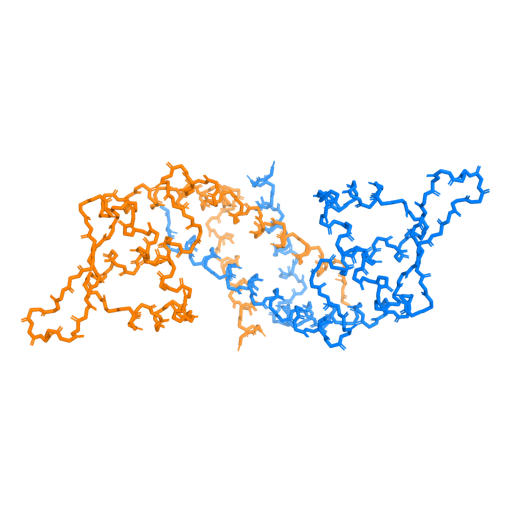2 37 GLN B N 1
ATOM 1473 C CA . GLN B 1 37 ? -1.038 13.797 8.195 1 92.12 37 GLN B CA 1
ATOM 1474 C C . GLN B 1 37 ? -2.543 13.758 8.445 1 92.12 37 GLN B C 1
ATOM 1476 O O . GLN B 1 37 ? -3.02 14.242 9.477 1 92.12 37 GLN B O 1
ATOM 1481 N N . ASP B 1 38 ? -3.217 13.172 7.52 1 90.69 38 ASP B N 1
ATOM 1482 C CA . ASP B 1 38 ? -4.66 13.031 7.68 1 90.69 38 ASP B CA 1
ATOM 1483 C C . ASP B 1 38 ? -5 12.172 8.898 1 90.69 38 ASP B C 1
ATOM 1485 O O . ASP B 1 38 ? -5.949 12.469 9.625 1 90.69 38 ASP B O 1
ATOM 1489 N N . ASN B 1 39 ? -4.258 11.188 9.102 1 89.12 39 ASN B N 1
ATOM 1490 C CA . ASN B 1 39 ? -4.469 10.344 10.266 1 89.12 39 ASN B CA 1
ATOM 1491 C C . ASN B 1 39 ? -4.266 11.117 11.57 1 89.12 39 ASN B C 1
ATOM 1493 O O . ASN B 1 39 ? -5.008 10.93 12.531 1 89.12 39 ASN B O 1
ATOM 1497 N N . LEU B 1 40 ? -3.217 11.828 11.516 1 93.12 40 LEU B N 1
ATOM 1498 C CA . LEU B 1 40 ? -2.959 12.672 12.68 1 93.12 40 LEU B CA 1
ATOM 1499 C C . LEU B 1 40 ? -4.125 13.625 12.93 1 93.12 40 LEU B C 1
ATOM 1501 O O . LEU B 1 40 ? -4.59 13.758 14.062 1 93.12 40 LEU B O 1
ATOM 1505 N N . LEU B 1 41 ? -4.59 14.281 11.938 1 95.31 41 LEU B N 1
ATOM 1506 C CA . LEU B 1 41 ? -5.695 15.227 12.047 1 95.31 41 LEU B CA 1
ATOM 1507 C C . LEU B 1 41 ? -6.973 14.523 12.5 1 95.31 41 LEU B C 1
ATOM 1509 O O . LEU B 1 41 ? -7.766 15.086 13.258 1 95.31 41 LEU B O 1
ATOM 1513 N N . PHE B 1 42 ? -7.133 13.328 12.047 1 92.19 42 PHE B N 1
ATOM 1514 C CA . PHE B 1 42 ? -8.281 12.547 12.469 1 92.19 42 PHE B CA 1
ATOM 1515 C C . PHE B 1 42 ? -8.297 12.375 13.984 1 92.19 42 PHE B C 1
ATOM 1517 O O . PHE B 1 42 ? -9.352 12.469 14.617 1 92.19 42 PHE B O 1
ATOM 1524 N N . ARG B 1 43 ? -7.203 12.102 14.461 1 91.75 43 ARG B N 1
ATOM 1525 C CA . ARG B 1 43 ? -7.098 11.953 15.914 1 91.75 43 ARG B CA 1
ATOM 1526 C C . ARG B 1 43 ? -7.426 13.266 16.625 1 91.75 43 ARG B C 1
ATOM 1528 O O . ARG B 1 43 ? -8.148 13.273 17.625 1 91.75 43 ARG B O 1
ATOM 1535 N N . LEU B 1 44 ? -6.996 14.328 16.109 1 95.19 44 LEU B N 1
ATOM 1536 C CA . LEU B 1 44 ? -7.199 15.633 16.734 1 95.19 44 LEU B CA 1
ATOM 1537 C C . LEU B 1 44 ? -8.648 16.094 16.578 1 95.19 44 LEU B C 1
ATOM 1539 O O . LEU B 1 44 ? -9.18 16.781 17.453 1 95.19 44 LEU B O 1
ATOM 1543 N N . TRP B 1 45 ? -9.227 15.734 15.453 1 94.81 45 TRP B N 1
ATOM 1544 C CA . TRP B 1 45 ? -10.633 16.062 15.258 1 94.81 45 TRP B CA 1
ATOM 1545 C C . TRP B 1 45 ? -11.508 15.336 16.266 1 94.81 45 TRP B C 1
ATOM 1547 O O . TRP B 1 45 ? -12.547 15.852 16.688 1 94.81 45 TRP B O 1
ATOM 1557 N N . ALA B 1 46 ? -11.102 14.156 16.703 1 91.69 46 ALA B N 1
ATOM 1558 C CA . ALA B 1 46 ? -11.828 13.367 17.688 1 91.69 46 ALA B CA 1
ATOM 1559 C C . ALA B 1 46 ? -11.508 13.828 19.109 1 91.69 46 ALA B C 1
ATOM 1561 O O . ALA B 1 46 ? -12.398 13.883 19.969 1 91.69 46 ALA B O 1
ATOM 1562 N N . ASP B 1 47 ? -10.266 14.086 19.328 1 91.56 47 ASP B N 1
ATOM 1563 C CA . ASP B 1 47 ? -9.766 14.477 20.641 1 91.56 47 ASP B CA 1
ATOM 1564 C C . ASP B 1 47 ? -8.703 15.57 20.531 1 91.56 47 ASP B C 1
ATOM 1566 O O . ASP B 1 47 ? -7.516 15.273 20.406 1 91.56 47 ASP B O 1
ATOM 1570 N N . ASP B 1 48 ? -9.148 16.766 20.781 1 92.69 48 ASP B N 1
ATOM 1571 C CA . ASP B 1 48 ? -8.266 17.922 20.672 1 92.69 48 ASP B CA 1
ATOM 1572 C C . ASP B 1 48 ? -7.438 18.109 21.938 1 92.69 48 ASP B C 1
ATOM 1574 O O . ASP B 1 48 ? -7.875 17.734 23.031 1 92.69 48 ASP B O 1
ATOM 1578 N N . GLY B 1 49 ? -6.215 18.625 21.734 1 94.12 49 GLY B N 1
ATOM 1579 C CA . GLY B 1 49 ? -5.398 18.906 22.906 1 94.12 49 GLY B CA 1
ATOM 1580 C C . GLY B 1 49 ? -4.652 17.688 23.422 1 94.12 49 GLY B C 1
ATOM 1581 O O . GLY B 1 49 ? -4.539 17.5 24.625 1 94.12 49 GLY B O 1
ATOM 1582 N N . ILE B 1 50 ? -4.203 16.938 22.578 1 93.81 50 ILE B N 1
ATOM 1583 C CA . ILE B 1 50 ? -3.473 15.734 22.984 1 93.81 50 ILE B CA 1
ATOM 1584 C C . ILE B 1 50 ? -1.971 15.992 22.906 1 93.81 50 ILE B C 1
ATOM 1586 O O . ILE B 1 50 ? -1.524 16.906 22.219 1 93.81 50 ILE B O 1
ATOM 1590 N N . THR B 1 51 ? -1.252 15.18 23.703 1 94.5 51 THR B N 1
ATOM 1591 C CA . THR B 1 51 ? 0.199 15.336 23.703 1 94.5 51 THR B CA 1
ATOM 1592 C C . THR B 1 51 ? 0.833 14.578 22.547 1 94.5 51 THR B C 1
ATOM 1594 O O . THR B 1 51 ? 0.193 13.727 21.922 1 94.5 51 THR B O 1
ATOM 1597 N N . GLN B 1 52 ? 2.059 14.992 22.219 1 93.12 52 GLN B N 1
ATOM 1598 C CA . GLN B 1 52 ? 2.779 14.281 21.172 1 93.12 52 GLN B CA 1
ATOM 1599 C C . GLN B 1 52 ? 2.918 12.797 21.5 1 93.12 52 GLN B C 1
ATOM 1601 O O . GLN B 1 52 ? 2.832 11.945 20.625 1 93.12 52 GLN B O 1
ATOM 1606 N N . MET B 1 53 ? 3.121 12.508 22.734 1 92.38 53 MET B N 1
ATOM 1607 C CA . MET B 1 53 ? 3.25 11.117 23.188 1 92.38 53 MET B CA 1
ATOM 1608 C C . MET B 1 53 ? 1.959 10.352 22.938 1 92.38 53 MET B C 1
ATOM 1610 O O . MET B 1 53 ? 1.99 9.219 22.453 1 92.38 53 MET B O 1
ATOM 1614 N N . GLN B 1 54 ? 0.922 10.922 23.25 1 92.62 54 GLN B N 1
ATOM 1615 C CA . GLN B 1 54 ? -0.378 10.305 23.016 1 92.62 54 GLN B CA 1
ATOM 1616 C C . GLN B 1 54 ? -0.607 10.086 21.516 1 92.62 54 GLN B C 1
ATOM 1618 O O . GLN B 1 54 ? -1.182 9.07 21.109 1 92.62 54 GLN B O 1
ATOM 1623 N N . LEU B 1 55 ? -0.201 11.039 20.75 1 92.38 55 LEU B N 1
ATOM 1624 C CA . LEU B 1 55 ? -0.32 10.914 19.297 1 92.38 55 LEU B CA 1
ATOM 1625 C C . LEU B 1 55 ? 0.509 9.742 18.781 1 92.38 55 LEU B C 1
ATOM 1627 O O . LEU B 1 55 ? 0.05 8.984 17.922 1 92.38 55 LEU B O 1
ATOM 1631 N N . CYS B 1 56 ? 1.733 9.633 19.25 1 92.38 56 CYS B N 1
ATOM 1632 C CA . CYS B 1 56 ? 2.602 8.523 18.875 1 92.38 56 CYS B CA 1
ATOM 1633 C C . CYS B 1 56 ? 1.944 7.188 19.203 1 92.38 56 CYS B C 1
ATOM 1635 O O . CYS B 1 56 ? 1.956 6.273 18.375 1 92.38 56 CYS B O 1
ATOM 1637 N N . ASP B 1 57 ? 1.353 7.09 20.391 1 90.5 57 ASP B N 1
ATOM 1638 C CA . ASP B 1 57 ? 0.698 5.867 20.844 1 90.5 57 ASP B CA 1
ATOM 1639 C C . ASP B 1 57 ? -0.487 5.516 19.953 1 90.5 57 ASP B C 1
ATOM 1641 O O . ASP B 1 57 ? -0.682 4.348 19.594 1 90.5 57 ASP B O 1
ATOM 1645 N N . HIS B 1 58 ? -1.185 6.523 19.594 1 86.88 58 HIS B N 1
ATOM 1646 C CA . HIS B 1 58 ? -2.375 6.32 18.781 1 86.88 58 HIS B CA 1
ATOM 1647 C C . HIS B 1 58 ? -2.004 5.93 17.344 1 86.88 58 HIS B C 1
ATOM 1649 O O . HIS B 1 58 ? -2.66 5.082 16.75 1 86.88 58 HIS B O 1
ATOM 1655 N N . LEU B 1 59 ? -1.038 6.547 16.766 1 85.81 59 LEU B N 1
ATOM 1656 C CA . LEU B 1 59 ? -0.661 6.336 15.375 1 85.81 59 LEU B CA 1
ATOM 1657 C C . LEU B 1 59 ? 0.297 5.156 15.242 1 85.81 59 LEU B C 1
ATOM 1659 O O . LEU B 1 59 ? 0.543 4.672 14.141 1 85.81 59 LEU B O 1
ATOM 1663 N N . LYS B 1 60 ? 0.793 4.676 16.391 1 83.38 60 LYS B N 1
ATOM 1664 C CA . LYS B 1 60 ? 1.787 3.605 16.391 1 83.38 60 LYS B CA 1
ATOM 1665 C C . LYS B 1 60 ? 2.992 3.969 15.531 1 83.38 60 LYS B C 1
ATOM 1667 O O . LYS B 1 60 ? 3.434 3.168 14.703 1 83.38 60 LYS B O 1
ATOM 1672 N N . CYS B 1 61 ? 3.424 5.141 15.648 1 86.5 61 CYS B N 1
ATOM 1673 C CA . CYS B 1 61 ? 4.578 5.668 14.93 1 86.5 61 CYS B CA 1
ATOM 1674 C C . CYS B 1 61 ? 5.656 6.137 15.906 1 86.5 61 CYS B C 1
ATOM 1676 O O . CYS B 1 61 ? 5.352 6.523 17.031 1 86.5 61 CYS B O 1
ATOM 1678 N N . GLU B 1 62 ? 6.816 6.164 15.406 1 88.31 62 GLU B N 1
ATOM 1679 C CA . GLU B 1 62 ? 7.941 6.645 16.203 1 88.31 62 GLU B CA 1
ATOM 1680 C C . GLU B 1 62 ? 7.902 8.164 16.344 1 88.31 62 GLU B C 1
ATOM 1682 O O . GLU B 1 62 ? 7.449 8.867 15.438 1 88.31 62 GLU B O 1
ATOM 1687 N N . PRO B 1 63 ? 8.43 8.609 17.453 1 90.88 63 PRO B N 1
ATOM 1688 C CA . PRO B 1 63 ? 8.359 10.039 17.766 1 90.88 63 PRO B CA 1
ATOM 1689 C C . PRO B 1 63 ? 8.922 10.922 16.656 1 90.88 63 PRO B C 1
ATOM 1691 O O . PRO B 1 63 ? 8.32 11.945 16.312 1 90.88 63 PRO B O 1
ATOM 1694 N N . PRO B 1 64 ? 9.961 10.578 16.047 1 92.31 64 PRO B N 1
ATOM 1695 C CA . PRO B 1 64 ? 10.469 11.461 15 1 92.31 64 PRO B CA 1
ATOM 1696 C C . PRO B 1 64 ? 9.477 11.648 13.859 1 92.31 64 PRO B C 1
ATOM 1698 O O . PRO B 1 64 ? 9.383 12.734 13.281 1 92.31 64 PRO B O 1
ATOM 1701 N N . THR B 1 65 ? 8.773 10.641 13.5 1 90.5 65 THR B N 1
ATOM 1702 C CA . THR B 1 65 ? 7.773 10.695 12.438 1 90.5 65 THR B CA 1
ATOM 1703 C C . THR B 1 65 ? 6.645 11.656 12.805 1 90.5 65 THR B C 1
ATOM 1705 O O . THR B 1 65 ? 6.242 12.492 11.992 1 90.5 65 THR B O 1
ATOM 1708 N N . VAL B 1 66 ? 6.234 11.484 13.969 1 93.31 66 VAL B N 1
ATOM 1709 C CA . VAL B 1 66 ? 5.145 12.328 14.445 1 93.31 66 VAL B CA 1
ATOM 1710 C C . VAL B 1 66 ? 5.625 13.773 14.562 1 93.31 66 VAL B C 1
ATOM 1712 O O . VAL B 1 66 ? 4.902 14.703 14.195 1 93.31 66 VAL B O 1
ATOM 1715 N N . THR B 1 67 ? 6.836 13.945 15.078 1 94.19 67 THR B N 1
ATOM 1716 C CA . THR B 1 67 ? 7.406 15.273 15.219 1 94.19 67 THR B CA 1
ATOM 1717 C C . THR B 1 67 ? 7.434 16 13.875 1 94.19 67 THR B C 1
ATOM 1719 O O . THR B 1 67 ? 7.039 17.172 13.789 1 94.19 67 THR B O 1
ATOM 1722 N N . ASN B 1 68 ? 7.84 15.312 12.906 1 94.69 68 ASN B N 1
ATOM 1723 C CA . ASN B 1 68 ? 7.898 15.898 11.57 1 94.69 68 ASN B CA 1
ATOM 1724 C C . ASN B 1 68 ? 6.508 16.266 11.055 1 94.69 68 ASN B C 1
ATOM 1726 O O . ASN B 1 68 ? 6.316 17.328 10.461 1 94.69 68 ASN B O 1
ATOM 1730 N N . MET B 1 69 ? 5.598 15.43 11.242 1 94.38 69 MET B N 1
ATOM 1731 C CA . MET B 1 69 ? 4.223 15.695 10.82 1 94.38 69 MET B CA 1
ATOM 1732 C C . MET B 1 69 ? 3.652 16.906 11.547 1 94.38 69 MET B C 1
ATOM 1734 O O . MET B 1 69 ? 3.023 17.766 10.93 1 94.38 69 MET B O 1
ATOM 1738 N N . VAL B 1 70 ? 3.938 16.953 12.812 1 95.06 70 VAL B N 1
ATOM 1739 C CA . VAL B 1 70 ? 3.438 18.047 13.641 1 95.06 70 VAL B CA 1
ATOM 1740 C C . VAL B 1 70 ? 4.062 19.359 13.195 1 95.06 70 VAL B C 1
ATOM 1742 O O . VAL B 1 70 ? 3.361 20.359 13.031 1 95.06 70 VAL B O 1
ATOM 1745 N N . LYS B 1 71 ? 5.328 19.344 13.039 1 96 71 LYS B N 1
ATOM 1746 C CA . LYS B 1 71 ? 6.027 20.547 12.578 1 96 71 LYS B CA 1
ATOM 1747 C C . LYS B 1 71 ? 5.441 21.062 11.266 1 96 71 LYS B C 1
ATOM 1749 O O . LYS B 1 71 ? 5.176 22.25 11.117 1 96 71 LYS B O 1
ATOM 1754 N N . SER B 1 72 ? 5.195 20.203 10.367 1 96.25 72 SER B N 1
ATOM 1755 C CA . SER B 1 72 ? 4.66 20.562 9.055 1 96.25 72 SER B CA 1
ATOM 1756 C C . SER B 1 72 ? 3.246 21.125 9.172 1 96.25 72 SER B C 1
ATOM 1758 O O . SER B 1 72 ? 2.93 22.156 8.562 1 96.25 72 SER B O 1
ATOM 1760 N N . LEU B 1 73 ? 2.436 20.5 9.945 1 96.88 73 LEU B N 1
ATOM 1761 C CA . LEU B 1 73 ? 1.052 20.938 10.133 1 96.88 73 LEU B CA 1
ATOM 1762 C C . LEU B 1 73 ? 0.99 22.281 10.836 1 96.88 73 LEU B C 1
ATOM 1764 O O . LEU B 1 73 ? 0.117 23.094 10.539 1 96.88 73 LEU B O 1
ATOM 1768 N N . GLU B 1 74 ? 1.929 22.453 11.766 1 96.94 74 GLU B N 1
ATOM 1769 C CA . GLU B 1 74 ? 2.014 23.734 12.461 1 96.94 74 GLU B CA 1
ATOM 1770 C C . GLU B 1 74 ? 2.443 24.844 11.516 1 96.94 74 GLU B C 1
ATOM 1772 O O . GLU B 1 74 ? 1.878 25.938 11.547 1 96.94 74 GLU B O 1
ATOM 1777 N N . GLN B 1 75 ? 3.387 24.531 10.734 1 96.5 75 GLN B N 1
ATOM 1778 C CA . GLN B 1 75 ? 3.875 25.484 9.75 1 96.5 75 GLN B CA 1
ATOM 1779 C C . GLN B 1 75 ? 2.775 25.875 8.766 1 96.5 75 GLN B C 1
ATOM 1781 O O . GLN B 1 75 ? 2.701 27.031 8.328 1 96.5 75 GLN B O 1
ATOM 1786 N N . ASN B 1 76 ? 1.894 24.953 8.484 1 95.81 76 ASN B N 1
ATOM 1787 C CA . ASN B 1 76 ? 0.801 25.203 7.547 1 95.81 76 ASN B CA 1
ATOM 1788 C C . ASN B 1 76 ? -0.404 25.828 8.242 1 95.81 76 ASN B C 1
ATOM 1790 O O . ASN B 1 76 ? -1.411 26.125 7.598 1 95.81 76 ASN B O 1
ATOM 1794 N N . GLY B 1 77 ? -0.279 25.969 9.547 1 97 77 GLY B N 1
ATOM 1795 C CA . GLY B 1 77 ? -1.285 26.688 10.312 1 97 77 GLY B CA 1
ATOM 1796 C C . GLY B 1 77 ? -2.473 25.828 10.695 1 97 77 GLY B C 1
ATOM 1797 O O . GLY B 1 77 ? -3.543 26.344 11.023 1 97 77 GLY B O 1
ATOM 1798 N N . PHE B 1 78 ? -2.383 24.5 10.664 1 97.62 78 PHE B N 1
ATOM 1799 C CA . PHE B 1 78 ? -3.508 23.609 10.93 1 97.62 78 PHE B CA 1
ATOM 1800 C C . PHE B 1 78 ? -3.584 23.266 12.406 1 97.62 78 PHE B C 1
ATOM 1802 O O . PHE B 1 78 ? -4.656 22.922 12.922 1 97.62 78 PHE B O 1
ATOM 1809 N N . ILE B 1 79 ? -2.402 23.328 13.023 1 97.94 79 ILE B N 1
ATOM 1810 C CA . ILE B 1 79 ? -2.363 23.016 14.445 1 97.94 79 ILE B CA 1
ATOM 1811 C C . ILE B 1 79 ? -1.486 24.047 15.172 1 97.94 79 ILE B C 1
ATOM 1813 O O . ILE B 1 79 ? -0.791 24.844 14.539 1 97.94 79 ILE B O 1
ATOM 1817 N N . GLN B 1 80 ? -1.59 24.047 16.453 1 97.62 80 GLN B N 1
ATOM 1818 C CA . GLN B 1 80 ? -0.754 24.859 17.328 1 97.62 80 GLN B CA 1
ATOM 1819 C C . GLN B 1 80 ? -0.411 24.109 18.625 1 97.62 80 GLN B C 1
ATOM 1821 O O . GLN B 1 80 ? -1.226 23.344 19.141 1 97.62 80 GLN B O 1
ATOM 1826 N N . ARG B 1 81 ? 0.769 24.312 19.062 1 95.81 81 ARG B N 1
ATOM 1827 C CA . ARG B 1 81 ? 1.199 23.75 20.328 1 95.81 81 ARG B CA 1
ATOM 1828 C C . ARG B 1 81 ? 1.024 24.75 21.469 1 95.81 81 ARG B C 1
ATOM 1830 O O . ARG B 1 81 ? 1.345 25.938 21.312 1 95.81 81 ARG B O 1
ATOM 1837 N N . LYS B 1 82 ? 0.492 24.25 22.516 1 95.12 82 LYS B N 1
ATOM 1838 C CA . LYS B 1 82 ? 0.29 25.109 23.672 1 95.12 82 LYS B CA 1
ATOM 1839 C C . LYS B 1 82 ? 0.649 24.375 24.969 1 95.12 82 LYS B C 1
ATOM 1841 O O . LYS B 1 82 ? 0.426 23.172 25.078 1 95.12 82 LYS B O 1
ATOM 1846 N N . ARG B 1 83 ? 1.137 25.125 25.891 1 94.12 83 ARG B N 1
ATOM 1847 C CA . ARG B 1 83 ? 1.425 24.562 27.203 1 94.12 83 ARG B CA 1
ATOM 1848 C C . ARG B 1 83 ? 0.138 24.281 27.969 1 94.12 83 ARG B C 1
ATOM 1850 O O . ARG B 1 83 ? -0.809 25.062 27.922 1 94.12 83 ARG B O 1
ATOM 1857 N N . ASP B 1 84 ? 0.2 23.109 28.641 1 90.5 84 ASP B N 1
ATOM 1858 C CA . ASP B 1 84 ? -0.94 22.75 29.484 1 90.5 84 ASP B CA 1
ATOM 1859 C C . ASP B 1 84 ? -1.142 23.781 30.594 1 90.5 84 ASP B C 1
ATOM 1861 O O . ASP B 1 84 ? -0.174 24.25 31.188 1 90.5 84 ASP B O 1
ATOM 1865 N N . GLU B 1 85 ? -2.322 24.125 30.734 1 88.88 85 GLU B N 1
ATOM 1866 C CA . GLU B 1 85 ? -2.656 25.156 31.719 1 88.88 85 GLU B CA 1
ATOM 1867 C C . GLU B 1 85 ? -2.324 24.703 33.125 1 88.88 85 GLU B C 1
ATOM 1869 O O . GLU B 1 85 ? -2.004 25.531 34 1 88.88 85 GLU B O 1
ATOM 1874 N N . HIS B 1 86 ? -2.41 23.484 33.344 1 91.12 86 HIS B N 1
ATOM 1875 C CA . HIS B 1 86 ? -2.264 22.953 34.719 1 91.12 86 HIS B CA 1
ATOM 1876 C C . HIS B 1 86 ? -0.876 22.344 34.906 1 91.12 86 HIS B C 1
ATOM 1878 O O . HIS B 1 86 ? -0.474 22.078 36.031 1 91.12 86 HIS B O 1
ATOM 1884 N N . ASP B 1 87 ? -0.257 22 33.938 1 90.62 87 ASP B N 1
ATOM 1885 C CA . ASP B 1 87 ? 1.09 21.438 34 1 90.62 87 ASP B CA 1
ATOM 1886 C C . ASP B 1 87 ? 1.986 22.062 32.938 1 90.62 87 ASP B C 1
ATOM 1888 O O . ASP B 1 87 ? 1.968 21.625 31.766 1 90.62 87 ASP B O 1
ATOM 1892 N N . ALA B 1 88 ? 2.828 22.953 33.281 1 87.88 88 ALA B N 1
ATOM 1893 C CA . ALA B 1 88 ? 3.635 23.75 32.375 1 87.88 88 ALA B CA 1
ATOM 1894 C C . ALA B 1 88 ? 4.664 22.891 31.641 1 87.88 88 ALA B C 1
ATOM 1896 O O . ALA B 1 88 ? 5.234 23.312 30.641 1 87.88 88 ALA B O 1
ATOM 1897 N N . ARG B 1 89 ? 4.832 21.75 32.094 1 88.94 89 ARG B N 1
ATOM 1898 C CA . ARG B 1 89 ? 5.812 20.859 31.484 1 88.94 89 ARG B CA 1
ATOM 1899 C C . ARG B 1 89 ? 5.199 20.078 30.312 1 88.94 89 ARG B C 1
ATOM 1901 O O . ARG B 1 89 ? 5.918 19.5 29.5 1 88.94 89 ARG B O 1
ATOM 1908 N N . VAL B 1 90 ? 3.959 20.156 30.328 1 92.69 90 VAL B N 1
ATOM 1909 C CA . VAL B 1 90 ? 3.258 19.375 29.328 1 92.69 90 VAL B CA 1
ATOM 1910 C C . VAL B 1 90 ? 2.877 20.266 28.141 1 92.69 90 VAL B C 1
ATOM 1912 O O . VAL B 1 90 ? 2.289 21.328 28.328 1 92.69 90 VAL B O 1
ATOM 1915 N N . MET B 1 91 ? 3.33 19.875 26.969 1 94.25 91 MET B N 1
ATOM 1916 C CA . MET B 1 91 ? 2.939 20.547 25.734 1 94.25 91 MET B CA 1
ATOM 1917 C C . MET B 1 91 ? 1.815 19.781 25.031 1 94.25 91 MET B C 1
ATOM 1919 O O . MET B 1 91 ? 1.901 18.562 24.859 1 94.25 91 MET B O 1
ATOM 1923 N N . ARG B 1 92 ? 0.737 20.516 24.688 1 96.38 92 ARG B N 1
ATOM 1924 C CA . ARG B 1 92 ? -0.401 19.891 24.031 1 96.38 92 ARG B CA 1
ATOM 1925 C C . ARG B 1 92 ? -0.585 20.453 22.609 1 96.38 92 ARG B C 1
ATOM 1927 O O . ARG B 1 92 ? -0.197 21.578 22.344 1 96.38 92 ARG B O 1
ATOM 1934 N N . ILE B 1 93 ? -1.171 19.641 21.797 1 97.06 93 ILE B N 1
ATOM 1935 C CA . ILE B 1 93 ? -1.401 20 20.391 1 97.06 93 ILE B CA 1
ATOM 1936 C C . ILE B 1 93 ? -2.891 20.25 20.172 1 97.06 93 ILE B C 1
ATOM 1938 O O . ILE B 1 93 ? -3.723 19.391 20.469 1 97.06 93 ILE B O 1
ATOM 1942 N N . TYR B 1 94 ? -3.133 21.453 19.656 1 97.19 94 TYR B N 1
ATOM 1943 C CA . TYR B 1 94 ? -4.516 21.859 19.406 1 97.19 94 TYR B CA 1
ATOM 1944 C C . TYR B 1 94 ? -4.73 22.172 17.922 1 97.19 94 TYR B C 1
ATOM 1946 O O . TYR B 1 94 ? -3.814 22.641 17.25 1 97.19 94 TYR B O 1
ATOM 1954 N N . LEU B 1 95 ? -5.957 21.906 17.531 1 97.81 95 LEU B N 1
ATOM 1955 C CA . LEU B 1 95 ? -6.344 22.359 16.203 1 97.81 95 LEU B CA 1
ATOM 1956 C C . LEU B 1 95 ? -6.547 23.859 16.172 1 97.81 95 LEU B C 1
ATOM 1958 O O . LEU B 1 95 ? -7.07 24.438 17.125 1 97.81 95 LEU B O 1
ATOM 1962 N N . THR B 1 96 ? -6.113 24.5 15.078 1 97.69 96 THR B N 1
ATOM 1963 C CA . THR B 1 96 ? -6.551 25.859 14.789 1 97.69 96 THR B CA 1
ATOM 1964 C C . THR B 1 96 ? -7.91 25.844 14.094 1 97.69 96 THR B C 1
ATOM 1966 O O . THR B 1 96 ? -8.469 24.781 13.82 1 97.69 96 THR B O 1
ATOM 1969 N N . ASP B 1 97 ? -8.461 27.062 13.844 1 97.25 97 ASP B N 1
ATOM 1970 C CA . ASP B 1 97 ? -9.703 27.156 13.078 1 97.25 97 ASP B CA 1
ATOM 1971 C C . ASP B 1 97 ? -9.516 26.594 11.672 1 97.25 97 ASP B C 1
ATOM 1973 O O . ASP B 1 97 ? -10.406 25.922 11.141 1 97.25 97 ASP B O 1
ATOM 1977 N N . LYS B 1 98 ? -8.367 26.812 11.211 1 96.81 98 LYS B N 1
ATOM 1978 C CA . LYS B 1 98 ? -8.023 26.312 9.883 1 96.81 98 LYS B CA 1
ATOM 1979 C C . LYS B 1 98 ? -7.965 24.797 9.875 1 96.81 98 LYS B C 1
ATOM 1981 O O . LYS B 1 98 ? -8.438 24.156 8.93 1 96.81 98 LYS B O 1
ATOM 1986 N N . GLY B 1 99 ? -7.367 24.203 10.906 1 96.81 99 GLY B N 1
ATOM 1987 C CA . GLY B 1 99 ? -7.281 22.75 11.039 1 96.81 99 GLY B CA 1
ATOM 1988 C C . GLY B 1 99 ? -8.633 22.094 11.227 1 96.81 99 GLY B C 1
ATOM 1989 O O . GLY B 1 99 ? -8.891 21.016 10.672 1 96.81 99 GLY B O 1
ATOM 1990 N N . ARG B 1 100 ? -9.492 22.766 11.945 1 96.75 100 ARG B N 1
ATOM 1991 C CA . ARG B 1 100 ? -10.844 22.266 12.164 1 96.75 100 ARG B CA 1
ATOM 1992 C C . ARG B 1 100 ? -11.656 22.297 10.875 1 96.75 100 ARG B C 1
ATOM 1994 O O . ARG B 1 100 ? -12.422 21.375 10.602 1 96.75 100 ARG B O 1
ATOM 2001 N N . ALA B 1 101 ? -11.406 23.297 10.156 1 96.31 101 ALA B N 1
ATOM 2002 C CA . ALA B 1 101 ? -12.156 23.5 8.914 1 96.31 101 ALA B CA 1
ATOM 2003 C C . ALA B 1 101 ? -11.773 22.453 7.871 1 96.31 101 ALA B C 1
ATOM 2005 O O . ALA B 1 101 ? -12.5 22.234 6.898 1 96.31 101 ALA B O 1
ATOM 2006 N N . LEU B 1 102 ? -10.68 21.766 8.039 1 95.88 102 LEU B N 1
ATOM 2007 C CA . LEU B 1 102 ? -10.188 20.781 7.086 1 95.88 102 LEU B CA 1
ATOM 2008 C C . LEU B 1 102 ? -10.945 19.469 7.215 1 95.88 102 LEU B C 1
ATOM 2010 O O . LEU B 1 102 ? -10.898 18.625 6.32 1 95.88 102 LEU B O 1
ATOM 2014 N N . GLU B 1 103 ? -11.625 19.281 8.281 1 95.06 103 GLU B N 1
ATOM 2015 C CA . GLU B 1 103 ? -12.266 18 8.555 1 95.06 103 GLU B CA 1
ATOM 2016 C C . GLU B 1 103 ? -13.234 17.625 7.441 1 95.06 103 GLU B C 1
ATOM 2018 O O . GLU B 1 103 ? -13.164 16.516 6.902 1 95.06 103 GLU B O 1
ATOM 2023 N N . LYS B 1 104 ? -14.086 18.531 7.109 1 95.38 104 LYS B N 1
ATOM 2024 C CA . LYS B 1 104 ? -15.125 18.25 6.121 1 95.38 104 LYS B CA 1
ATOM 2025 C C . LYS B 1 104 ? -14.516 18.016 4.742 1 95.38 104 LYS B C 1
ATOM 2027 O O . LYS B 1 104 ? -14.82 17.016 4.09 1 95.38 104 LYS B O 1
ATOM 2032 N N . PRO B 1 105 ? -13.602 18.922 4.305 1 95.75 105 PRO B N 1
ATOM 2033 C CA . PRO B 1 105 ? -12.977 18.688 3.002 1 95.75 105 PRO B CA 1
ATOM 2034 C C . PRO B 1 105 ? -12.25 17.344 2.938 1 95.75 105 PRO B C 1
ATOM 2036 O O . PRO B 1 105 ? -12.32 16.641 1.921 1 95.75 105 PRO B O 1
ATOM 2039 N N . VAL B 1 106 ? -11.586 16.938 3.93 1 94.19 106 VAL B N 1
ATOM 2040 C CA . VAL B 1 106 ? -10.859 15.664 3.957 1 94.19 106 VAL B CA 1
ATOM 2041 C C . VAL B 1 106 ? -11.852 14.5 3.914 1 94.19 106 VAL B C 1
ATOM 2043 O O . VAL B 1 106 ? -11.648 13.531 3.182 1 94.19 106 VAL B O 1
ATOM 2046 N N . ASP B 1 107 ? -12.906 14.648 4.66 1 91.38 107 ASP B N 1
ATOM 2047 C CA . ASP B 1 107 ? -13.953 13.625 4.688 1 91.38 107 ASP B CA 1
ATOM 2048 C C . ASP B 1 107 ? -14.578 13.445 3.307 1 91.38 107 ASP B C 1
ATOM 2050 O O . ASP B 1 107 ? -14.836 12.312 2.883 1 91.38 107 ASP B O 1
ATOM 2054 N N . ILE B 1 108 ? -14.797 14.539 2.656 1 93.06 108 ILE B N 1
ATOM 2055 C CA . ILE B 1 108 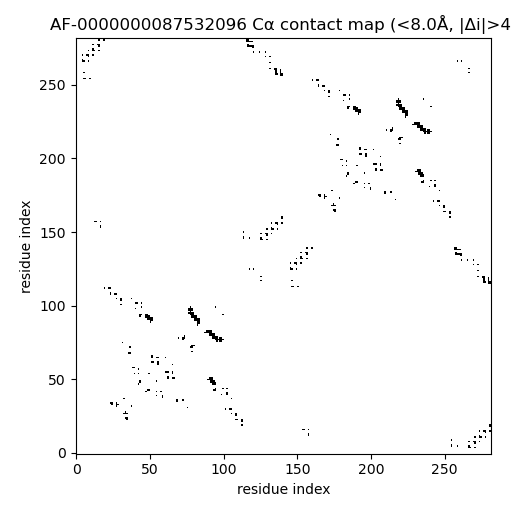? -15.391 14.5 1.325 1 93.06 108 ILE B CA 1
ATOM 2056 C C . ILE B 1 108 ? -14.461 13.766 0.365 1 93.06 108 ILE B C 1
ATOM 2058 O O . ILE B 1 108 ? -14.906 12.922 -0.417 1 93.06 108 ILE B O 1
ATOM 2062 N N . LYS B 1 109 ? -13.148 14.07 0.422 1 92.81 109 LYS B N 1
ATOM 2063 C CA . LYS B 1 109 ? -12.18 13.391 -0.436 1 92.81 109 LYS B CA 1
ATOM 2064 C C . LYS B 1 109 ? -12.156 11.891 -0.163 1 92.81 109 LYS B C 1
ATOM 2066 O O . LYS B 1 109 ? -12.109 11.086 -1.096 1 92.81 109 LYS B O 1
ATOM 2071 N N . TRP B 1 110 ? -12.195 11.57 1.08 1 88.94 110 TRP B N 1
ATOM 2072 C CA . TRP B 1 110 ? -12.195 10.164 1.482 1 88.94 110 TRP B CA 1
ATOM 2073 C C . TRP B 1 110 ? -13.43 9.445 0.95 1 88.94 110 TRP B C 1
ATOM 2075 O O . TRP B 1 110 ? -13.328 8.375 0.358 1 88.94 110 TRP B O 1
ATOM 2085 N N . LYS B 1 111 ? -14.594 10.047 1.1 1 90 111 LYS B N 1
ATOM 2086 C CA . LYS B 1 111 ? -15.852 9.453 0.667 1 90 111 LYS B CA 1
ATOM 2087 C C . LYS B 1 111 ? -15.906 9.312 -0.852 1 90 111 LYS B C 1
ATOM 2089 O O . LYS B 1 111 ? -16.406 8.312 -1.372 1 90 111 LYS B O 1
ATOM 2094 N N . GLN B 1 112 ? -15.445 10.281 -1.521 1 91.12 112 GLN B N 1
ATOM 2095 C CA . GLN B 1 112 ? -15.406 10.242 -2.979 1 91.12 112 GLN B CA 1
ATOM 2096 C C . GLN B 1 112 ? -14.578 9.07 -3.479 1 91.12 112 GLN B C 1
ATOM 2098 O O . GLN B 1 112 ? -14.961 8.383 -4.43 1 91.12 112 GLN B O 1
ATOM 2103 N N . GLN B 1 113 ? -13.492 8.836 -2.879 1 90.56 113 GLN B N 1
ATOM 2104 C CA . GLN B 1 113 ? -12.633 7.73 -3.275 1 90.56 113 GLN B CA 1
ATOM 2105 C C . GLN B 1 113 ? -13.305 6.387 -2.998 1 90.56 113 GLN B C 1
ATOM 2107 O O . GLN B 1 113 ? -13.219 5.465 -3.809 1 90.56 113 GLN B O 1
ATOM 2112 N N . GLN B 1 114 ? -13.906 6.301 -1.843 1 89.94 114 GLN B N 1
ATOM 2113 C CA . GLN B 1 114 ? -14.609 5.074 -1.486 1 89.94 114 GLN B CA 1
ATOM 2114 C C . GLN B 1 114 ? -15.734 4.777 -2.471 1 89.94 114 GLN B C 1
ATOM 2116 O O . GLN B 1 114 ? -15.922 3.629 -2.879 1 89.94 114 GLN B O 1
ATOM 2121 N N . GLU B 1 115 ? -16.422 5.84 -2.771 1 91.06 115 GLU B N 1
ATOM 2122 C CA . GLU B 1 115 ? -17.516 5.688 -3.723 1 91.06 115 GLU B CA 1
ATOM 2123 C C . GLU B 1 115 ? -17.016 5.207 -5.078 1 91.06 115 GLU B C 1
ATOM 2125 O O . GLU B 1 115 ? -17.625 4.332 -5.699 1 91.06 115 GLU B O 1
ATOM 2130 N N . LYS B 1 116 ? -15.945 5.754 -5.48 1 93.19 116 LYS B N 1
ATOM 2131 C CA . LYS B 1 116 ? -15.352 5.34 -6.75 1 93.19 116 LYS B CA 1
ATOM 2132 C C . LYS B 1 116 ? -14.898 3.885 -6.699 1 93.19 116 LYS B C 1
ATOM 2134 O O . LYS B 1 116 ? -15.172 3.113 -7.617 1 93.19 116 LYS B O 1
ATOM 2139 N N . LEU B 1 117 ? -14.258 3.502 -5.625 1 94 117 LEU B N 1
ATOM 2140 C CA . LEU B 1 117 ? -13.703 2.168 -5.426 1 94 117 LEU B CA 1
ATOM 2141 C C . LEU B 1 117 ? -14.789 1.106 -5.523 1 94 117 LEU B C 1
ATOM 2143 O O . LEU B 1 117 ? -14.578 0.046 -6.117 1 94 117 LEU B O 1
ATOM 2147 N N . LEU B 1 118 ? -16.031 1.436 -5.012 1 95.31 118 LEU B N 1
ATOM 2148 C CA . LEU B 1 118 ? -17.047 0.404 -4.828 1 95.31 118 LEU B CA 1
ATOM 2149 C C . LEU B 1 118 ? -18.234 0.645 -5.75 1 95.31 118 LEU B C 1
ATOM 2151 O O . LEU B 1 118 ? -19.297 0.029 -5.578 1 95.31 118 LEU B O 1
ATOM 2155 N N . HIS B 1 119 ? -18.109 1.554 -6.684 1 93.25 119 HIS B N 1
ATOM 2156 C CA . HIS B 1 119 ? -19.172 1.989 -7.578 1 93.25 119 HIS B CA 1
ATOM 2157 C C . HIS B 1 119 ? -19.875 0.797 -8.219 1 93.25 119 HIS B C 1
ATOM 2159 O O . HIS B 1 119 ? -21.109 0.777 -8.328 1 93.25 119 HIS B O 1
ATOM 2165 N N . SER B 1 120 ? -19.266 -0.282 -8.641 1 94 120 SER B N 1
ATOM 2166 C CA . SER B 1 120 ? -19.812 -1.406 -9.391 1 94 120 SER B CA 1
ATOM 2167 C C . SER B 1 120 ? -20.078 -2.602 -8.484 1 94 120 SER B C 1
ATOM 2169 O O . SER B 1 120 ? -20.297 -3.717 -8.961 1 94 120 SER B O 1
ATOM 2171 N N . VAL B 1 121 ? -20.062 -2.389 -7.199 1 95.81 121 VAL B N 1
ATOM 2172 C CA . VAL B 1 121 ? -20.234 -3.463 -6.227 1 95.81 121 VAL B CA 1
ATOM 2173 C C . VAL B 1 121 ? -21.531 -3.252 -5.453 1 95.81 121 VAL B C 1
ATOM 2175 O O . VAL B 1 121 ? -21.703 -2.242 -4.762 1 95.81 121 VAL B O 1
ATOM 2178 N N . SER B 1 122 ? -22.469 -4.23 -5.547 1 95.56 122 SER B N 1
ATOM 2179 C CA . SER B 1 122 ? -23.766 -4.121 -4.887 1 95.56 122 SER B CA 1
ATOM 2180 C C . SER B 1 122 ? -23.625 -4.207 -3.369 1 95.56 122 SER B C 1
ATOM 2182 O O . SER B 1 122 ? -22.578 -4.609 -2.861 1 95.56 122 SER B O 1
ATOM 2184 N N . GLU B 1 123 ? -24.656 -3.879 -2.664 1 94.12 123 GLU B N 1
ATOM 2185 C CA . GLU B 1 123 ? -24.641 -3.914 -1.204 1 94.12 123 GLU B CA 1
ATOM 2186 C C . GLU B 1 123 ? -24.391 -5.328 -0.691 1 94.12 123 GLU B C 1
ATOM 2188 O O . GLU B 1 123 ? -23.625 -5.523 0.26 1 94.12 123 GLU B O 1
ATOM 2193 N N . GLU B 1 124 ? -25.031 -6.254 -1.319 1 95.75 124 GLU B N 1
ATOM 2194 C CA . GLU B 1 124 ? -24.828 -7.645 -0.93 1 95.75 124 GLU B CA 1
ATOM 2195 C C . GLU B 1 124 ? -23.391 -8.094 -1.179 1 95.75 124 GLU B C 1
ATOM 2197 O O . GLU B 1 124 ? -22.812 -8.789 -0.351 1 95.75 124 GLU B O 1
ATOM 2202 N N . GLU B 1 125 ? -22.906 -7.656 -2.27 1 96.56 125 GLU B N 1
ATOM 2203 C CA . GLU B 1 125 ? -21.531 -8.016 -2.631 1 96.56 125 GLU B CA 1
ATOM 2204 C C . GLU B 1 125 ? -20.531 -7.34 -1.704 1 96.56 125 GLU B C 1
ATOM 2206 O O . GLU B 1 125 ? -19.469 -7.902 -1.417 1 96.56 125 GLU B O 1
ATOM 2211 N N . ARG B 1 126 ? -20.828 -6.184 -1.261 1 96.38 126 ARG B N 1
ATOM 2212 C CA . ARG B 1 126 ? -19.969 -5.473 -0.323 1 96.38 126 ARG B CA 1
ATOM 2213 C C . ARG B 1 126 ? -19.828 -6.25 0.983 1 96.38 126 ARG B C 1
ATOM 2215 O O . ARG B 1 126 ? -18.734 -6.293 1.568 1 96.38 126 ARG B O 1
ATOM 2222 N N . LEU B 1 127 ? -20.875 -6.844 1.4 1 96.62 127 LEU B N 1
ATOM 2223 C CA . LEU B 1 127 ? -20.828 -7.633 2.627 1 96.62 127 LEU B CA 1
ATOM 2224 C C . LEU B 1 127 ? -19.953 -8.867 2.443 1 96.62 127 LEU B C 1
ATOM 2226 O O . LEU B 1 127 ? -19.188 -9.234 3.34 1 96.62 127 LEU B O 1
ATOM 2230 N N . ILE B 1 128 ? -20.078 -9.477 1.307 1 96.94 128 ILE B N 1
ATOM 2231 C CA . ILE B 1 128 ? -19.25 -10.625 0.985 1 96.94 128 ILE B CA 1
ATOM 2232 C C . ILE B 1 128 ? -17.781 -10.203 0.935 1 96.94 128 ILE B C 1
ATOM 2234 O O . ILE B 1 128 ? -16.906 -10.875 1.502 1 96.94 128 ILE B O 1
ATOM 2238 N N . LEU B 1 129 ? -17.562 -9.117 0.279 1 97.25 129 LEU B N 1
ATOM 2239 C CA . LEU B 1 129 ? -16.203 -8.578 0.151 1 97.25 129 LEU B CA 1
ATOM 2240 C C . LEU B 1 129 ? -15.602 -8.289 1.522 1 97.25 129 LEU B C 1
ATOM 2242 O O . LEU B 1 129 ? -14.461 -8.68 1.798 1 97.25 129 LEU B O 1
ATOM 2246 N N . LEU B 1 130 ? -16.344 -7.637 2.332 1 97 130 LEU B N 1
ATOM 2247 C CA . LEU B 1 130 ? -15.883 -7.32 3.678 1 97 130 LEU B CA 1
ATOM 2248 C C . LEU B 1 130 ? -15.531 -8.594 4.445 1 97 130 LEU B C 1
ATOM 2250 O O . LEU B 1 130 ? -14.492 -8.664 5.102 1 97 130 LEU B O 1
ATOM 2254 N N . ASP B 1 131 ? -16.375 -9.547 4.355 1 97.56 131 ASP B N 1
ATOM 2255 C CA . ASP B 1 131 ? -16.141 -10.805 5.051 1 97.56 131 ASP B CA 1
ATOM 2256 C C . ASP B 1 131 ? -14.836 -11.453 4.582 1 97.56 131 ASP B C 1
ATOM 2258 O O . ASP B 1 131 ? -14.008 -11.867 5.402 1 97.56 131 ASP B O 1
ATOM 2262 N N . LEU B 1 132 ? -14.664 -11.516 3.318 1 97.75 132 LEU B N 1
ATOM 2263 C CA . LEU B 1 132 ? -13.492 -12.172 2.742 1 97.75 132 LEU B CA 1
ATOM 2264 C C . LEU B 1 132 ? -12.219 -11.414 3.08 1 97.75 132 LEU B C 1
ATOM 2266 O O . LEU B 1 132 ? -11.203 -12.016 3.436 1 97.75 132 LEU B O 1
ATOM 2270 N N . ILE B 1 133 ? -12.25 -10.062 2.986 1 97.25 133 ILE B N 1
ATOM 2271 C CA . ILE B 1 133 ? -11.07 -9.266 3.289 1 97.25 133 ILE B CA 1
ATOM 2272 C C . ILE B 1 133 ? -10.742 -9.375 4.777 1 97.25 133 ILE B C 1
ATOM 2274 O O . ILE B 1 133 ? -9.57 -9.43 5.156 1 97.25 133 ILE B O 1
ATOM 2278 N N . THR B 1 134 ? -11.758 -9.438 5.609 1 96.75 134 THR B N 1
ATOM 2279 C CA . THR B 1 134 ? -11.547 -9.555 7.047 1 96.75 134 THR B CA 1
ATOM 2280 C C . THR B 1 134 ? -10.898 -10.898 7.391 1 96.75 134 THR B C 1
ATOM 2282 O O . THR B 1 134 ? -10.039 -10.969 8.273 1 96.75 134 THR B O 1
ATOM 2285 N N . ARG B 1 135 ? -11.281 -11.906 6.766 1 97 135 ARG B N 1
ATOM 2286 C CA . ARG B 1 135 ? -10.641 -13.203 6.957 1 97 135 ARG B CA 1
ATOM 2287 C C . ARG B 1 135 ? -9.18 -13.164 6.527 1 97 135 ARG B C 1
ATOM 2289 O O . ARG B 1 135 ? -8.312 -13.734 7.195 1 97 135 ARG B O 1
ATOM 2296 N N . MET B 1 136 ? -8.914 -12.516 5.375 1 96.38 136 MET B N 1
ATOM 2297 C CA . MET B 1 136 ? -7.535 -12.32 4.938 1 96.38 136 MET B CA 1
ATOM 2298 C C . MET B 1 136 ? -6.727 -11.586 6 1 96.38 136 MET B C 1
ATOM 2300 O O . MET B 1 136 ? -5.578 -11.938 6.273 1 96.38 136 MET B O 1
ATOM 2304 N N . GLU B 1 137 ? -7.328 -10.555 6.523 1 95.44 137 GLU B N 1
ATOM 2305 C CA . GLU B 1 137 ? -6.703 -9.781 7.59 1 95.44 137 GLU B CA 1
ATOM 2306 C C . GLU B 1 137 ? -6.363 -10.664 8.789 1 95.44 137 GLU B C 1
ATOM 2308 O O . GLU B 1 137 ? -5.254 -10.594 9.32 1 95.44 137 GLU B O 1
ATOM 2313 N N . LYS B 1 138 ? -7.234 -11.492 9.188 1 94.88 138 LYS B N 1
ATOM 2314 C CA . LYS B 1 138 ? -7.031 -12.398 10.312 1 94.88 138 LYS B CA 1
ATOM 2315 C C . LYS B 1 138 ? -5.914 -13.398 10.023 1 94.88 138 LYS B C 1
ATOM 2317 O O . LYS B 1 138 ? -5.152 -13.758 10.922 1 94.88 138 LYS B O 1
ATOM 2322 N N . ASN B 1 139 ? -5.879 -13.844 8.797 1 94.06 139 ASN B N 1
ATOM 2323 C CA . ASN B 1 139 ? -4.836 -14.781 8.398 1 94.06 139 ASN B CA 1
ATOM 2324 C C . ASN B 1 139 ? -3.445 -14.18 8.57 1 94.06 139 ASN B C 1
ATOM 2326 O O . ASN B 1 139 ? -2.477 -14.898 8.82 1 94.06 139 ASN B O 1
ATOM 2330 N N . LEU B 1 140 ? -3.342 -12.844 8.344 1 90 140 LEU B N 1
ATOM 2331 C CA . LEU B 1 140 ? -2.047 -12.172 8.352 1 90 140 LEU B CA 1
ATOM 2332 C C . LEU B 1 140 ? -1.683 -11.703 9.758 1 90 140 LEU B C 1
ATOM 2334 O O . LEU B 1 140 ? -0.513 -11.438 10.039 1 90 140 LEU B O 1
ATOM 2338 N N . PHE B 1 141 ? -2.598 -11.43 10.57 1 81.25 141 PHE B N 1
ATOM 2339 C CA . PHE B 1 141 ? -2.383 -10.906 11.914 1 81.25 141 PHE B CA 1
ATOM 2340 C C . PHE B 1 141 ? -2.697 -11.969 12.969 1 81.25 141 PHE B C 1
ATOM 2342 O O . PHE B 1 141 ? -2.055 -12.023 14.016 1 81.25 141 PHE B O 1
#

pLDDT: mean 92.64, std 6.34, range [38.25, 98.0]

Solvent-accessible surface area (backbone atoms only — not comparable to full-atom values): 15323 Å² total; per-residue (Å²): 133,69,62,58,61,57,47,51,37,53,51,39,50,50,52,38,54,51,49,51,52,52,55,48,37,55,58,32,45,77,72,76,39,51,79,66,48,58,59,53,49,50,48,39,75,76,47,64,54,39,34,68,66,56,48,24,66,72,69,70,46,55,63,69,62,49,50,51,48,48,53,52,36,37,74,72,47,28,32,46,77,42,64,35,90,88,39,78,84,40,57,24,40,30,67,31,74,59,33,57,62,42,52,60,61,52,50,50,55,53,49,52,50,51,48,43,43,43,66,91,51,52,74,70,51,46,54,53,48,37,53,54,43,47,50,28,35,56,55,73,102,132,70,61,59,61,57,46,50,37,52,51,37,50,51,52,38,53,51,48,50,52,50,54,48,38,57,58,33,45,76,72,76,40,52,80,66,48,57,59,54,47,50,49,40,74,75,47,64,55,40,34,68,66,57,48,25,64,72,68,71,46,56,63,70,61,48,51,53,49,49,51,52,36,35,73,72,48,27,32,44,78,42,63,36,90,86,40,76,87,40,57,22,38,31,66,32,73,59,32,58,60,42,50,58,60,52,49,50,55,51,49,52,51,51,48,41,43,44,66,91,52,51,74,69,52,46,54,51,49,36,53,54,43,46,52,28,33,57,54,73,105

Radius of gyration: 22.7 Å; Cα contacts (8 Å, |Δi|>4): 318; chains: 2; bounding box: 55×52×67 Å

Organism: NCBI:txid342944

InterPro domains:
  IPR000835 MarR-type HTH domain [PF01047] (39-90)
  IPR000835 MarR-type HTH domain [PR00598] (50-66)
  IPR000835 MarR-type HTH domain [PR00598] (67-82)
  IPR000835 MarR-type HTH domain [PR00598] (86-102)
  IPR000835 MarR-type HTH domain [PR00598] (116-136)
  IPR000835 MarR-type HTH domain [PS50995] (6-138)
  IPR000835 MarR-type HTH domain [SM00347] (26-126)
  IPR036388 Winged helix-like DNA-binding domain superfamily [G3DSA:1.10.10.10] (3-141)
  IPR036390 Winged helix DNA-binding domain superfamily [SSF46785] (11-140)

Foldseek 3Di:
DPVVVVVVVVVVVVVLVVVLQVQLQVLVVVVVDGPPLVVLLVVCLVPFWAALVVSCVVSVHDSVVSVVSLVSCVVVVQKDWDADPVHRVTITIGGDPSVNVCVVSSVVSVVVSVCVSCVPPDPVRVVVVVVVVVVVVVVVD/DPVVVVVVVVVVVVVLVVVLQVLLQVLVVVVVDGPPLVVLLVVCLVPFWAALVVSCVVSVHDSVVSVVSLVSCVVVVQKDWDADPVHRVTITIGGDPSVNVCVVSSVVSVVVSVCVSCVPPDPVRVVVVVVVVVVVVVVVD

Sequence (282 aa):
MDNKVDCDIRQSLDKVSSRMRRDYSESLRELNLYVGQDNLLFRLWADDGITQMQLCDHLKCEPPTVTNMVKSLEQNGFIQRKRDEHDARVMRIYLTDKGRALEKPVDIKWKQQQEKLLHSVSEEERLILLDLITRMEKNLFMDNKVDCDIRQSLDKVSSRMRRDYSESLRELNLYVGQDNLLFRLWADDGITQMQLCDHLKCEPPTVTNMVKSLEQNGFIQRKRDEHDARVMRIYLTDKGRALEKPVDIKWKQQQEKLLHSVSEEERLILLDLITRMEKNLF

Secondary structure (DSSP, 8-state):
--HHHHHHHHHHHHHHHHHHHHHHHHHHHTTT--TTHHHHHHHHHHS-SEEHHHHHHHHT--HHHHHHHHHHHHHTTSEEEEE-SS-TT-EEEEE-HHHHHTHHHHHHHHHHHHHHHHTT--HHHHHHHHHHHHHHHHHH-/--HHHHHHHHHHHHHHHHHHHHHHHHHHHTTT--TTHHHHHHHHHHS-SEEHHHHHHHHT--HHHHHHHHHHHHHTTSEEEEE-SS-TT-EEEEE-HHHHHTHHHHHHHHHHHHHHHHTT--HHHHHHHHHHHHHHHHHH-

Nearest PDB structures (foldseek):
  3bpv-assembly1_A-2  TM=8.004E-01  e=1.365E-08  unclassified
  2nnn-assembly3_F  TM=8.002E-01  e=1.552E-08  Pseudomonas aeruginosa
  3bpx-assembly1_A  TM=7.991E-01  e=3.152E-08  unclassified
  6pcp-assembly2_C  TM=7.900E-01  e=3.002E-07  Bordetella pertussis
  7kfq-assembly1_A  TM=6.376E-01  e=1.913E-07  Variovorax paradoxus